Protein AF-A0A951LVH9-F1 (afdb_monomer)

pLDDT: mean 80.98, std 18.16, range [32.31, 97.75]

Sequence (239 aa):
MARAIPFGKFVSIEAGKGRIMISELVAFCTSYTGQLWLILASDLIIAVAYFAIPVTMAVVLRDRRADIPYPWLWTLFVTFIVACGLTHLVHVWSAYQGVEYRGLQTAIEVFTAFASIGTAVAFVWILPQIKDLPSPIQQREILQREVAERTKEKDHLILEINHRIGNQLQILGALVAREKRDAKSPEVLAALERFNVALQGMGEQHLRLSRENYLGTGLAGDMRSVLPPTAAAAGAAPA

Foldseek 3Di:
DDDDDDPDDDDDDDDPDDPVVVVVVVVLCPDPSSVVVVLLVVLLVLLVVLVVVLVVVCVVCVVVVVVDDPVVLVVLVNVLSNLSSVLSVVVNVCVRPDDPCVVVNVVSVVVSVVSVVVSVVVCVVCVVVVVPPQDPVRVVVVVVVVVVVVLVVVVVVVVVVLVVLLVVLVVVLVVLVVVLVVDPDPVVNVVSVVVNVVSVVVNVVSVCVVVVCPNDDPVVVCVVVPDPPPPPPPDDDDD

Radius of gyration: 40.9 Å; Cα contacts (8 Å, |Δi|>4): 90; chains: 1; bounding box: 96×52×104 Å

Mean predicted aligned error: 14.7 Å

Secondary structure (DSSP, 8-state):
----------------TTHHHHHHHHHHHHSHHHHHHHHHHHHHHHHHHHHHHHHHHHHHHHHHTTT-S-HHHHHHHHHHHHHHHHHHHHHHHHHHH-GGGHHHHHHHHHHHHHHHHHHHHHHHHHHHHHHTSPPHHHHHHHHHHHHHHHHHHHHHHHHHHHHHHHHHHHHHHHHHHHHHHH---HHHHHHHHHHHHHHHHHHHHHHHHHHS-TTSSHHHHHTTTSS-TTSSS-S----

Solvent-accessible surface area (backbone atoms only — not comparable to full-atom values): 13827 Å² total; per-residue (Å²): 136,88,78,78,81,82,90,77,82,81,94,80,89,81,88,59,80,63,71,53,51,52,53,52,50,50,50,39,64,70,31,73,68,40,41,52,52,52,49,45,51,48,30,51,54,49,20,52,49,30,54,46,51,49,53,58,48,50,63,58,42,67,78,43,55,89,77,49,87,61,68,65,58,53,54,44,50,45,50,31,40,43,36,52,16,50,45,28,50,44,52,49,48,43,72,73,72,43,79,84,54,48,67,61,48,52,52,49,50,52,50,32,50,52,39,47,52,52,42,52,54,50,46,67,65,43,56,64,61,59,69,72,51,77,46,75,64,55,51,49,52,53,51,50,48,52,53,51,51,56,46,52,54,50,52,50,52,52,52,50,52,52,52,50,54,52,52,52,51,52,52,51,51,53,51,51,60,48,51,52,73,71,50,84,49,72,68,60,37,57,51,48,50,54,51,51,53,51,52,52,52,52,47,53,51,48,52,47,53,69,66,70,33,86,87,53,78,47,68,76,59,48,59,63,73,72,49,72,93,71,77,82,74,82,70,87,85,92,134

Nearest PDB structures (foldseek):
  4wpe-assembly1_A-2  TM=2.804E-01  e=1.310E+00  Saccharomyces cerevisiae S288C

Structure (mmCIF, N/CA/C/O backbone):
data_AF-A0A951LVH9-F1
#
_entry.id   AF-A0A951LVH9-F1
#
loop_
_atom_site.group_PDB
_atom_site.id
_atom_site.type_symbol
_atom_site.label_atom_id
_atom_site.label_alt_id
_atom_site.label_comp_id
_atom_site.label_asym_id
_atom_site.label_entity_id
_atom_site.label_seq_id
_atom_site.pdbx_PDB_ins_code
_atom_site.Cartn_x
_atom_site.Cartn_y
_atom_site.Cartn_z
_atom_site.occupancy
_atom_site.B_iso_or_equiv
_atom_site.auth_seq_id
_atom_site.auth_comp_id
_atom_site.auth_asym_id
_atom_site.auth_atom_id
_atom_site.pdbx_PDB_model_num
ATOM 1 N N . MET A 1 1 ? 26.957 3.674 -44.638 1.00 33.97 1 MET A N 1
ATOM 2 C CA . MET A 1 1 ? 27.139 2.228 -44.895 1.00 33.97 1 MET A CA 1
ATOM 3 C C . MET A 1 1 ? 26.480 1.452 -43.762 1.00 33.97 1 MET A C 1
ATOM 5 O O . MET A 1 1 ? 27.079 1.314 -42.704 1.00 33.97 1 MET A O 1
ATOM 9 N N . ALA A 1 2 ? 25.226 1.032 -43.948 1.00 38.06 2 ALA A N 1
ATOM 10 C CA . ALA A 1 2 ? 24.494 0.209 -42.988 1.00 38.06 2 ALA A CA 1
ATOM 11 C C . ALA A 1 2 ? 24.958 -1.246 -43.135 1.00 38.06 2 ALA A C 1
ATOM 13 O O . ALA A 1 2 ? 24.800 -1.849 -44.196 1.00 38.06 2 ALA A O 1
ATOM 14 N N . ARG A 1 3 ? 25.607 -1.791 -42.105 1.00 38.81 3 ARG A N 1
ATOM 15 C CA . ARG A 1 3 ? 26.068 -3.181 -42.100 1.00 38.81 3 ARG A CA 1
ATOM 16 C C . ARG A 1 3 ? 24.938 -4.023 -41.508 1.00 38.81 3 ARG A C 1
ATOM 18 O O . ARG A 1 3 ? 24.747 -4.023 -40.299 1.00 38.81 3 ARG A O 1
ATOM 25 N N . ALA A 1 4 ? 24.150 -4.657 -42.376 1.00 46.03 4 ALA A N 1
ATOM 26 C CA . ALA A 1 4 ? 23.063 -5.549 -41.982 1.00 46.03 4 ALA A CA 1
ATOM 27 C C . ALA A 1 4 ? 23.590 -6.664 -41.062 1.00 46.03 4 ALA A C 1
ATOM 29 O O . ALA A 1 4 ? 24.609 -7.291 -41.360 1.00 46.03 4 ALA A O 1
ATOM 30 N N . ILE A 1 5 ? 22.903 -6.885 -39.940 1.00 49.00 5 ILE A N 1
ATOM 31 C CA . ILE A 1 5 ? 23.226 -7.923 -38.957 1.00 49.00 5 ILE A CA 1
ATOM 32 C C . ILE A 1 5 ? 22.812 -9.278 -39.561 1.00 49.00 5 ILE A C 1
ATOM 34 O O . ILE A 1 5 ? 21.626 -9.474 -39.837 1.00 49.00 5 ILE A O 1
ATOM 38 N N . PRO A 1 6 ? 23.743 -10.217 -39.816 1.00 45.53 6 PRO A N 1
ATOM 39 C CA . PRO A 1 6 ? 23.402 -11.490 -40.437 1.00 45.53 6 PRO A CA 1
ATOM 40 C C . PRO A 1 6 ? 22.664 -12.385 -39.431 1.00 45.53 6 PRO A C 1
ATOM 42 O O . PRO A 1 6 ? 23.242 -12.871 -38.463 1.00 45.53 6 PRO A O 1
ATOM 45 N N . PHE A 1 7 ? 21.375 -12.612 -39.687 1.00 47.78 7 PHE A N 1
ATOM 46 C CA . PHE A 1 7 ? 20.424 -13.324 -38.821 1.00 47.78 7 PHE A CA 1
ATOM 47 C C . PHE A 1 7 ? 20.551 -14.859 -38.823 1.00 47.78 7 PHE A C 1
ATOM 49 O O . PHE A 1 7 ? 19.674 -15.557 -38.321 1.00 47.78 7 PHE A O 1
ATOM 56 N N . GLY A 1 8 ? 21.613 -15.429 -39.392 1.00 45.62 8 GLY A N 1
ATOM 57 C CA . GLY A 1 8 ? 21.690 -16.877 -39.544 1.00 45.62 8 GLY A CA 1
ATOM 58 C C . GLY A 1 8 ? 23.105 -17.384 -39.708 1.00 45.62 8 GLY A C 1
ATOM 59 O O . GLY A 1 8 ? 23.668 -17.276 -40.793 1.00 45.62 8 GLY A O 1
ATOM 60 N N . LYS A 1 9 ? 23.648 -17.978 -38.639 1.00 44.66 9 LYS A N 1
ATOM 61 C CA . LYS A 1 9 ? 24.409 -19.235 -38.692 1.00 44.66 9 LYS A CA 1
ATOM 62 C C . LYS A 1 9 ? 24.758 -19.727 -37.279 1.00 44.66 9 LYS A C 1
ATOM 64 O O . LYS A 1 9 ? 25.579 -19.138 -36.593 1.00 44.66 9 LYS A O 1
ATOM 69 N N . PHE A 1 10 ? 24.119 -20.845 -36.934 1.00 48.44 10 PHE A N 1
ATOM 70 C CA . PHE A 1 10 ? 24.660 -21.992 -36.200 1.00 48.44 10 PHE A CA 1
ATOM 71 C C . PHE A 1 10 ? 25.272 -21.769 -34.808 1.00 48.44 10 PHE A C 1
ATOM 73 O O . PHE A 1 10 ? 26.468 -21.549 -34.651 1.00 48.44 10 PHE A O 1
ATOM 80 N N . VAL A 1 11 ? 24.444 -22.040 -33.795 1.00 43.34 11 VAL A N 1
ATOM 81 C CA . VAL A 1 11 ? 24.867 -22.784 -32.602 1.00 43.34 11 VAL A CA 1
ATOM 82 C C . VAL A 1 11 ? 24.944 -24.266 -32.999 1.00 43.34 11 VAL A C 1
ATOM 84 O O . VAL A 1 11 ? 23.938 -24.873 -33.358 1.00 43.34 11 VAL A O 1
ATOM 87 N N . SER A 1 12 ? 26.135 -24.855 -32.969 1.00 39.78 12 SER A N 1
ATOM 88 C CA . SER A 1 12 ? 26.333 -26.309 -32.917 1.00 39.78 12 SER A CA 1
ATOM 89 C C . SER A 1 12 ? 27.445 -26.569 -31.917 1.00 39.78 12 SER A C 1
ATOM 91 O O . SER A 1 12 ? 28.585 -26.191 -32.157 1.00 39.78 12 SER A O 1
ATOM 93 N N . ILE A 1 13 ? 27.076 -27.144 -30.772 1.00 50.31 13 ILE A N 1
ATOM 94 C CA . ILE A 1 13 ? 27.979 -27.454 -29.662 1.00 50.31 13 ILE A CA 1
ATOM 95 C C . ILE A 1 13 ? 28.112 -28.977 -29.616 1.00 50.31 13 ILE A C 1
ATOM 97 O O . ILE A 1 13 ? 27.167 -29.668 -29.232 1.00 50.31 13 ILE A O 1
ATOM 101 N N . GLU A 1 14 ? 29.270 -29.498 -30.025 1.00 44.56 14 GLU A N 1
ATOM 102 C CA . GLU A 1 14 ? 29.638 -30.912 -29.886 1.00 44.56 14 GLU A CA 1
ATOM 103 C C . GLU A 1 14 ? 30.543 -31.104 -28.653 1.00 44.56 14 GLU A C 1
ATOM 105 O O . GLU A 1 14 ? 31.356 -30.252 -28.297 1.00 44.56 14 GLU A O 1
ATOM 110 N N . ALA A 1 15 ? 30.320 -32.192 -27.915 1.00 43.78 15 ALA A N 1
ATOM 111 C CA . ALA A 1 15 ? 30.562 -32.268 -26.477 1.00 43.78 15 ALA A CA 1
ATOM 112 C C . ALA A 1 15 ? 31.984 -32.704 -26.054 1.00 43.78 15 ALA A C 1
ATOM 114 O O . ALA A 1 15 ? 32.382 -33.846 -26.256 1.00 43.78 15 ALA A O 1
ATOM 115 N N . GLY A 1 16 ? 32.663 -31.842 -25.283 1.00 49.03 16 GLY A N 1
ATOM 116 C CA . GLY A 1 16 ? 33.773 -32.171 -24.369 1.00 49.03 16 GLY A CA 1
ATOM 117 C C . GLY A 1 16 ? 33.629 -31.383 -23.053 1.00 49.03 16 GLY A C 1
ATOM 118 O O . GLY A 1 16 ? 34.177 -30.303 -22.859 1.00 49.03 16 GLY A O 1
ATOM 119 N N . LYS A 1 17 ? 32.786 -31.887 -22.152 1.00 58.97 17 LYS A N 1
ATOM 120 C CA . LYS A 1 17 ? 31.590 -31.165 -21.663 1.00 58.97 17 LYS A CA 1
ATOM 121 C C . LYS A 1 17 ? 31.744 -30.080 -20.571 1.00 58.97 17 LYS A C 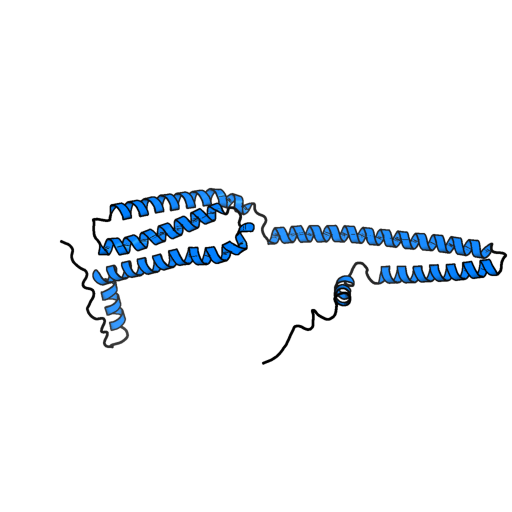1
ATOM 123 O O . LYS A 1 17 ? 30.768 -29.398 -20.293 1.00 58.97 17 LYS A O 1
ATOM 128 N N . GLY A 1 18 ? 32.908 -29.900 -19.937 1.00 55.22 18 GLY A N 1
ATOM 129 C CA . GLY A 1 18 ? 33.057 -28.996 -18.771 1.00 55.22 18 GLY A CA 1
ATOM 130 C C . GLY A 1 18 ? 33.931 -27.761 -19.011 1.00 55.22 18 GLY A C 1
ATOM 131 O O . GLY A 1 18 ? 33.462 -26.628 -18.947 1.00 55.22 18 GLY A O 1
ATOM 132 N N . ARG A 1 19 ? 35.219 -27.972 -19.314 1.00 59.12 19 ARG A N 1
ATOM 133 C CA . ARG A 1 19 ? 36.186 -26.884 -19.573 1.00 59.12 19 ARG A CA 1
ATOM 134 C C . ARG A 1 19 ? 35.956 -26.193 -20.916 1.00 59.12 19 ARG A C 1
ATOM 136 O O . ARG A 1 19 ? 36.118 -24.982 -20.987 1.00 59.12 19 ARG A O 1
ATOM 143 N N . ILE A 1 20 ? 35.548 -26.951 -21.937 1.00 61.12 20 ILE A N 1
ATOM 144 C CA . ILE A 1 20 ? 35.297 -26.429 -23.289 1.00 61.12 20 ILE A CA 1
ATOM 145 C C . ILE A 1 20 ? 34.027 -25.566 -23.299 1.00 61.12 20 ILE A C 1
ATOM 147 O O . ILE A 1 20 ? 34.026 -24.478 -23.862 1.00 61.12 20 ILE A O 1
ATOM 151 N N . MET A 1 21 ? 32.987 -25.978 -22.564 1.00 71.12 21 MET A N 1
ATOM 152 C CA . MET A 1 21 ? 31.723 -25.238 -22.475 1.00 71.12 21 MET A CA 1
ATOM 153 C C . MET A 1 21 ? 31.895 -23.860 -21.817 1.00 71.12 21 MET A C 1
ATOM 155 O O . MET A 1 21 ? 31.323 -22.878 -22.279 1.00 71.12 21 MET A O 1
ATOM 159 N N . ILE A 1 22 ? 32.725 -23.764 -20.771 1.00 78.00 22 ILE A N 1
ATOM 160 C CA . ILE A 1 22 ? 33.026 -22.477 -20.126 1.00 78.00 22 ILE A CA 1
ATOM 161 C C . ILE A 1 22 ? 33.872 -21.597 -21.052 1.00 78.00 22 ILE A C 1
ATOM 163 O O . ILE A 1 22 ? 33.578 -20.413 -21.180 1.00 78.00 22 ILE A O 1
ATOM 167 N N . SER A 1 23 ? 34.890 -22.141 -21.729 1.00 76.88 23 SER A N 1
ATOM 168 C CA . SER A 1 23 ? 35.717 -21.340 -22.641 1.00 76.88 23 SER A CA 1
ATOM 169 C C . SER A 1 23 ? 34.949 -20.834 -23.863 1.00 76.88 23 SER A C 1
ATOM 171 O O . SER A 1 23 ? 35.164 -19.697 -24.271 1.00 76.88 23 SER A O 1
ATOM 173 N N . GLU A 1 24 ? 34.030 -21.629 -24.417 1.00 81.38 24 GLU A N 1
ATOM 174 C CA . GLU A 1 24 ? 33.173 -21.202 -25.530 1.00 81.38 24 GLU A CA 1
ATOM 175 C C . GLU A 1 24 ? 32.147 -20.156 -25.094 1.00 81.38 24 GLU A C 1
ATOM 177 O O . GLU A 1 24 ? 31.948 -19.161 -25.789 1.00 81.38 24 GLU A O 1
ATOM 182 N N . LEU A 1 25 ? 31.555 -20.321 -23.907 1.00 81.94 25 LEU A N 1
ATOM 183 C CA . LEU A 1 25 ? 30.669 -19.316 -23.327 1.00 81.94 25 LEU A CA 1
ATOM 184 C C . LEU A 1 25 ? 31.408 -17.995 -23.078 1.00 81.94 25 LEU A C 1
ATOM 186 O O . LEU A 1 25 ? 30.909 -16.933 -23.439 1.00 81.94 25 LEU A O 1
ATOM 190 N N . VAL A 1 26 ? 32.614 -18.046 -22.503 1.00 84.31 26 VAL A N 1
ATOM 191 C CA . VAL A 1 26 ? 33.454 -16.857 -22.294 1.00 84.31 26 VAL A CA 1
ATOM 192 C C . VAL A 1 26 ? 33.818 -16.215 -23.633 1.00 84.31 26 VAL A C 1
ATOM 194 O O . VAL A 1 26 ? 33.732 -14.995 -23.757 1.00 84.31 26 VAL A O 1
ATOM 197 N N . ALA A 1 27 ? 34.160 -17.005 -24.654 1.00 84.19 27 ALA A N 1
ATOM 198 C CA . ALA A 1 27 ? 34.444 -16.492 -25.993 1.00 84.19 27 ALA A CA 1
ATOM 199 C C . ALA A 1 27 ? 33.218 -15.803 -26.617 1.00 84.19 27 ALA A C 1
ATOM 201 O O . ALA A 1 27 ? 33.346 -14.723 -27.191 1.00 84.19 27 ALA A O 1
ATOM 202 N N . PHE A 1 28 ? 32.019 -16.364 -26.446 1.00 84.56 28 PHE A N 1
ATOM 203 C CA . PHE A 1 28 ? 30.777 -15.731 -26.885 1.00 84.56 28 PHE A CA 1
ATOM 204 C C . PHE A 1 28 ? 30.518 -14.414 -26.137 1.00 84.56 28 PHE A C 1
ATOM 206 O O . PHE A 1 28 ? 30.372 -13.374 -26.778 1.00 84.56 28 PHE A O 1
ATOM 213 N N . CYS A 1 29 ? 30.547 -14.422 -24.802 1.00 83.81 29 CYS A N 1
ATOM 214 C CA . CYS A 1 29 ? 30.282 -13.249 -23.959 1.00 83.81 29 CYS A CA 1
ATOM 215 C C . CYS A 1 29 ? 31.316 -12.119 -24.119 1.00 83.81 29 CYS A C 1
ATOM 217 O O . CYS A 1 29 ? 31.020 -10.961 -23.827 1.00 83.81 29 CYS A O 1
ATOM 219 N N . THR A 1 30 ? 32.534 -12.435 -24.563 1.00 88.00 30 THR A N 1
ATOM 220 C CA . THR A 1 30 ? 33.598 -11.444 -24.817 1.00 88.00 30 THR A CA 1
ATOM 221 C C . THR A 1 30 ? 33.680 -11.009 -26.278 1.00 88.00 30 THR A C 1
ATOM 223 O O . THR A 1 30 ? 34.326 -10.007 -26.582 1.00 88.00 30 THR A O 1
ATOM 226 N N . SER A 1 31 ? 33.002 -11.711 -27.190 1.00 91.50 31 SER A N 1
ATOM 227 C CA . SER A 1 31 ? 32.903 -11.300 -28.588 1.00 91.50 31 SER A CA 1
ATOM 228 C C . SER A 1 31 ? 31.979 -10.091 -28.754 1.00 91.50 31 SER A C 1
ATOM 230 O O . SER A 1 31 ? 30.937 -9.992 -28.106 1.00 91.50 31 SER A O 1
ATOM 232 N N . TYR A 1 32 ? 32.314 -9.202 -29.690 1.00 88.81 32 TYR A N 1
ATOM 233 C CA . TYR A 1 32 ? 31.485 -8.039 -30.030 1.00 88.81 32 TYR A CA 1
ATOM 234 C C . TYR A 1 32 ? 30.046 -8.435 -30.405 1.00 88.81 32 TYR A C 1
ATOM 236 O O . TYR A 1 32 ? 29.077 -7.849 -29.927 1.00 88.81 32 TYR A O 1
ATOM 244 N N . THR A 1 33 ? 29.902 -9.473 -31.233 1.00 87.44 33 THR A N 1
ATOM 245 C CA . THR A 1 33 ? 28.596 -9.971 -31.676 1.00 87.44 33 THR A CA 1
ATOM 246 C C . THR A 1 33 ? 27.797 -10.558 -30.515 1.00 87.44 33 THR A C 1
ATOM 248 O O . THR A 1 33 ? 26.606 -10.286 -30.402 1.00 87.44 33 THR A O 1
ATOM 251 N N . GLY A 1 34 ? 28.437 -11.336 -29.634 1.00 88.12 34 GLY A N 1
ATOM 252 C CA . GLY A 1 34 ? 27.772 -11.911 -28.466 1.00 88.12 34 GLY A CA 1
ATOM 253 C C . GLY A 1 34 ? 27.324 -10.847 -27.467 1.00 88.12 34 GLY A C 1
ATOM 254 O O . GLY A 1 34 ? 26.189 -10.895 -27.006 1.00 88.12 34 GLY A O 1
ATOM 255 N N . GLN A 1 35 ? 28.151 -9.830 -27.206 1.00 88.88 35 GLN A N 1
ATOM 256 C CA . GLN A 1 35 ? 27.778 -8.689 -26.361 1.00 88.88 35 GLN A CA 1
ATOM 257 C C . GLN A 1 35 ? 26.567 -7.934 -26.910 1.00 88.88 35 GLN A C 1
ATOM 259 O O . GLN A 1 35 ? 25.649 -7.632 -26.153 1.00 88.88 35 GLN A O 1
ATOM 264 N N . LEU A 1 36 ? 26.522 -7.682 -28.222 1.00 89.31 36 LEU A N 1
ATOM 265 C CA . LEU A 1 36 ? 25.378 -7.025 -28.856 1.00 89.31 36 LEU A CA 1
ATOM 266 C C . LEU A 1 36 ? 24.085 -7.833 -28.666 1.00 89.31 36 LEU A C 1
ATOM 268 O O . LEU A 1 36 ? 23.068 -7.271 -28.267 1.00 89.31 36 LEU A O 1
ATOM 272 N N . TRP A 1 37 ? 24.124 -9.148 -28.900 1.00 89.19 37 TRP A N 1
ATOM 273 C CA . TRP A 1 37 ? 22.963 -10.018 -28.681 1.00 89.19 37 TRP A CA 1
ATOM 274 C C . TRP A 1 37 ? 22.522 -10.047 -27.220 1.00 89.19 37 TRP A C 1
ATOM 276 O O . TRP A 1 37 ? 21.325 -10.000 -26.950 1.00 89.19 37 TRP A O 1
ATOM 286 N N . LEU A 1 38 ? 23.471 -10.095 -26.283 1.00 91.75 38 LEU A N 1
ATOM 287 C CA . LEU A 1 38 ? 23.175 -10.071 -24.853 1.00 91.75 38 LEU A CA 1
ATOM 288 C C . LEU A 1 38 ? 22.527 -8.749 -24.432 1.00 91.75 38 LEU A C 1
ATOM 290 O O . LEU A 1 38 ? 21.565 -8.782 -23.670 1.00 91.75 38 LEU A O 1
ATOM 294 N N . ILE A 1 39 ? 22.999 -7.611 -24.949 1.00 92.38 39 ILE A N 1
ATOM 295 C CA . ILE A 1 39 ? 22.399 -6.295 -24.690 1.00 92.38 39 ILE A CA 1
ATOM 296 C C . ILE A 1 39 ? 20.967 -6.253 -25.230 1.00 92.38 39 ILE A C 1
ATOM 298 O O . ILE A 1 39 ? 20.045 -5.978 -24.470 1.00 92.38 39 ILE A O 1
ATOM 302 N N . LEU A 1 40 ? 20.755 -6.625 -26.497 1.00 93.25 40 LEU A N 1
ATOM 303 C CA . LEU A 1 40 ? 19.424 -6.601 -27.118 1.00 93.25 40 LEU A CA 1
ATOM 304 C C . LEU A 1 40 ? 18.434 -7.550 -26.431 1.00 93.25 40 LEU A C 1
ATOM 306 O O . LEU A 1 40 ? 17.276 -7.195 -26.215 1.00 93.25 40 LEU A O 1
ATOM 310 N N . ALA A 1 41 ? 18.883 -8.755 -26.075 1.00 93.81 41 ALA A N 1
ATOM 311 C CA . ALA A 1 41 ? 18.063 -9.709 -25.340 1.00 93.81 41 ALA A CA 1
ATOM 312 C C . ALA A 1 41 ? 17.723 -9.187 -23.937 1.00 93.81 41 ALA A C 1
ATOM 314 O O . ALA A 1 41 ? 16.581 -9.318 -23.498 1.00 93.81 41 ALA A O 1
ATOM 315 N N . SER A 1 42 ? 18.690 -8.566 -23.254 1.00 94.88 42 SER A N 1
ATOM 316 C CA . SER A 1 42 ? 18.477 -7.972 -21.931 1.00 94.88 42 SER A CA 1
ATOM 317 C C . SER A 1 42 ? 17.470 -6.827 -21.997 1.00 94.88 42 SER A C 1
ATOM 319 O O . SER A 1 42 ? 16.510 -6.840 -21.234 1.00 94.88 42 SER A O 1
ATOM 321 N N . ASP A 1 43 ? 17.620 -5.893 -22.940 1.00 95.12 43 ASP A N 1
ATOM 322 C CA . ASP A 1 43 ? 16.677 -4.786 -23.129 1.00 95.12 43 ASP A CA 1
ATOM 323 C C . ASP A 1 43 ? 15.259 -5.292 -23.410 1.00 95.12 43 ASP A C 1
ATOM 325 O O . ASP A 1 43 ? 14.295 -4.795 -22.828 1.00 95.12 43 ASP A O 1
ATOM 329 N N . LEU A 1 44 ? 15.109 -6.329 -24.240 1.00 95.75 44 LEU A N 1
ATOM 330 C CA . LEU A 1 44 ? 13.796 -6.904 -24.525 1.00 95.75 44 LEU A CA 1
ATOM 331 C C . LEU A 1 44 ? 13.158 -7.540 -23.279 1.00 95.75 44 LEU A C 1
ATOM 333 O O . LEU A 1 44 ? 11.975 -7.324 -23.013 1.00 95.75 44 LEU A O 1
ATOM 337 N N . ILE A 1 45 ? 13.930 -8.304 -22.501 1.00 97.50 45 ILE A N 1
ATOM 338 C CA . ILE A 1 45 ? 13.448 -8.924 -21.258 1.00 97.50 45 ILE A CA 1
ATOM 339 C C . ILE A 1 45 ? 13.061 -7.845 -20.238 1.00 97.50 45 ILE A C 1
ATOM 341 O O . ILE A 1 45 ? 12.001 -7.945 -19.616 1.00 97.50 45 ILE A O 1
ATOM 345 N N . ILE A 1 46 ? 13.877 -6.796 -20.093 1.00 97.00 46 ILE A N 1
ATOM 346 C CA . ILE A 1 46 ? 13.592 -5.679 -19.185 1.00 97.00 46 ILE A CA 1
ATOM 347 C C . ILE A 1 46 ? 12.334 -4.933 -19.635 1.00 97.00 46 ILE A C 1
ATOM 349 O O . ILE A 1 46 ? 11.469 -4.658 -18.806 1.00 97.00 46 ILE A O 1
ATOM 353 N N . ALA A 1 47 ? 12.178 -4.664 -20.934 1.00 96.81 47 ALA A N 1
ATOM 354 C CA . ALA A 1 47 ? 10.976 -4.036 -21.472 1.00 96.81 47 ALA A CA 1
ATOM 355 C C . ALA A 1 47 ? 9.719 -4.843 -21.116 1.00 96.81 47 ALA A C 1
ATOM 357 O O . ALA A 1 47 ? 8.769 -4.290 -20.564 1.00 96.81 47 ALA A O 1
ATOM 358 N N . VAL A 1 48 ? 9.728 -6.160 -21.354 1.00 97.75 48 VAL A N 1
ATOM 359 C CA . VAL A 1 48 ? 8.609 -7.046 -20.992 1.00 97.75 48 VAL A CA 1
ATOM 360 C C . VAL A 1 48 ? 8.306 -6.970 -19.494 1.00 97.75 48 VAL A C 1
ATOM 362 O O . VAL A 1 48 ? 7.143 -6.818 -19.115 1.00 97.75 48 VAL A O 1
ATOM 365 N N . ALA A 1 49 ? 9.329 -7.014 -18.638 1.00 97.62 49 ALA A N 1
ATOM 366 C CA . ALA A 1 49 ? 9.151 -6.888 -17.194 1.00 97.62 49 ALA A CA 1
ATOM 367 C C . ALA A 1 49 ? 8.536 -5.531 -16.803 1.00 97.62 49 ALA A C 1
ATOM 369 O O . ALA A 1 49 ? 7.600 -5.482 -16.003 1.00 97.62 49 ALA A O 1
ATOM 370 N N . TYR A 1 50 ? 9.002 -4.433 -17.399 1.00 97.00 50 TYR A N 1
ATOM 371 C CA . TYR A 1 50 ? 8.510 -3.081 -17.124 1.00 97.00 50 TYR A CA 1
ATOM 372 C C . TYR A 1 50 ? 7.093 -2.822 -17.640 1.00 97.00 50 TYR A C 1
ATOM 374 O O . TYR A 1 50 ? 6.405 -1.984 -17.071 1.00 97.00 50 TYR A O 1
ATOM 382 N N . PHE A 1 51 ? 6.593 -3.564 -18.631 1.00 96.31 51 PHE A N 1
ATOM 383 C CA . PHE A 1 51 ? 5.162 -3.544 -18.966 1.00 96.31 51 PHE A CA 1
ATOM 384 C C . PHE A 1 51 ? 4.335 -4.490 -18.086 1.00 96.31 51 PHE A C 1
ATOM 386 O O . PHE A 1 51 ? 3.193 -4.177 -17.748 1.00 96.31 51 PHE A O 1
ATOM 393 N N . ALA A 1 52 ? 4.903 -5.619 -17.657 1.00 96.81 52 ALA A N 1
ATOM 394 C CA . ALA A 1 52 ? 4.216 -6.579 -16.795 1.00 96.81 52 ALA A CA 1
ATOM 395 C C . ALA A 1 52 ? 3.982 -6.050 -15.366 1.00 96.81 52 ALA A C 1
ATOM 397 O O . ALA A 1 52 ? 2.917 -6.286 -14.789 1.00 96.81 52 ALA A O 1
ATOM 398 N N . ILE A 1 53 ? 4.940 -5.315 -14.786 1.00 95.12 53 ILE A N 1
ATOM 399 C CA . ILE A 1 53 ? 4.832 -4.763 -13.423 1.00 95.12 53 ILE A CA 1
ATOM 400 C C . ILE A 1 53 ? 3.606 -3.833 -13.280 1.00 95.12 53 ILE A C 1
ATOM 402 O O . ILE A 1 53 ? 2.788 -4.076 -12.393 1.00 95.12 53 ILE A O 1
ATOM 406 N N . PRO A 1 54 ? 3.391 -2.815 -14.138 1.00 94.31 54 PRO A N 1
ATOM 407 C CA . PRO A 1 54 ? 2.194 -1.980 -14.085 1.00 94.31 54 PRO A CA 1
ATOM 408 C C . PRO A 1 54 ? 0.889 -2.753 -14.261 1.00 94.31 54 PRO A C 1
ATOM 410 O O . PRO A 1 54 ? -0.086 -2.441 -13.583 1.00 94.31 54 PRO A O 1
ATOM 413 N N . VAL A 1 55 ? 0.855 -3.764 -15.138 1.00 93.94 55 VAL A N 1
ATOM 414 C CA . VAL A 1 55 ? -0.350 -4.578 -15.375 1.00 93.94 55 VAL A CA 1
ATOM 415 C C . VAL A 1 55 ? -0.727 -5.364 -14.123 1.00 93.94 55 VAL A C 1
ATOM 417 O O . VAL A 1 55 ? -1.877 -5.312 -13.689 1.00 93.94 55 VAL A O 1
ATOM 420 N N . THR A 1 56 ? 0.234 -6.052 -13.504 1.00 91.81 56 THR A N 1
ATOM 421 C CA . THR A 1 56 ? -0.021 -6.811 -12.269 1.00 91.81 56 THR A CA 1
ATOM 422 C C . THR A 1 56 ? -0.409 -5.886 -11.116 1.00 91.81 56 THR A C 1
ATOM 424 O O . THR A 1 56 ? -1.359 -6.168 -10.385 1.00 91.81 56 THR A O 1
ATOM 427 N N . MET A 1 57 ? 0.247 -4.729 -11.008 1.00 89.56 57 MET A N 1
ATOM 428 C CA . MET A 1 57 ? -0.091 -3.697 -10.030 1.00 89.56 57 MET A CA 1
ATOM 429 C C . MET A 1 57 ? -1.514 -3.147 -10.235 1.00 89.56 57 MET A C 1
ATOM 431 O O . MET A 1 57 ? -2.255 -2.976 -9.269 1.00 89.56 57 MET A O 1
ATOM 435 N N . ALA A 1 58 ? -1.933 -2.906 -11.481 1.00 89.62 58 ALA A N 1
ATOM 436 C CA . ALA A 1 58 ? -3.265 -2.395 -11.799 1.00 89.62 58 ALA A CA 1
ATOM 437 C C . ALA A 1 58 ? -4.384 -3.361 -11.378 1.00 89.62 58 ALA A C 1
ATOM 439 O O . ALA A 1 58 ? -5.429 -2.906 -10.914 1.00 89.62 58 ALA A O 1
ATOM 440 N N . VAL A 1 59 ? -4.161 -4.677 -11.487 1.00 90.31 59 VAL A N 1
ATOM 441 C CA . VAL A 1 59 ? -5.116 -5.694 -11.014 1.00 90.31 59 VAL A CA 1
ATOM 442 C C . VAL A 1 59 ? -5.326 -5.579 -9.503 1.00 90.31 59 VAL A C 1
ATOM 444 O O . VAL A 1 59 ? -6.464 -5.499 -9.055 1.00 90.31 59 VAL A O 1
ATOM 447 N N . VAL A 1 60 ? -4.246 -5.496 -8.721 1.00 86.31 60 VAL A N 1
ATOM 448 C CA . VAL A 1 60 ? -4.326 -5.428 -7.249 1.00 86.31 60 VAL A CA 1
ATOM 449 C C . VAL A 1 60 ? -4.930 -4.106 -6.768 1.00 86.31 60 VAL A C 1
ATOM 451 O O . VAL A 1 60 ? -5.757 -4.077 -5.856 1.00 86.31 60 VAL A O 1
ATOM 454 N N . LEU A 1 61 ? -4.531 -2.988 -7.376 1.00 86.12 61 LEU A N 1
ATOM 455 C CA . LEU A 1 61 ? -4.949 -1.664 -6.911 1.00 86.12 61 LEU A CA 1
ATOM 456 C C . LEU A 1 61 ? -6.358 -1.279 -7.363 1.00 86.12 61 LEU A C 1
ATOM 458 O O . LEU A 1 61 ? -6.967 -0.411 -6.740 1.00 86.12 61 LEU A O 1
ATOM 462 N N . ARG A 1 62 ? -6.918 -1.938 -8.384 1.00 85.50 62 ARG A N 1
ATOM 463 C CA . ARG A 1 62 ? -8.322 -1.750 -8.782 1.00 85.50 62 ARG A CA 1
ATOM 464 C C . ARG A 1 62 ? -9.284 -1.998 -7.616 1.00 85.50 62 ARG A C 1
ATOM 466 O O . ARG A 1 62 ? -10.223 -1.217 -7.423 1.00 85.50 62 ARG A O 1
ATOM 473 N N . ASP A 1 63 ? -9.013 -3.039 -6.835 1.00 85.31 63 ASP A N 1
ATOM 474 C CA . ASP A 1 63 ? -9.852 -3.458 -5.710 1.00 85.31 63 ASP A CA 1
ATOM 475 C C . ASP A 1 63 ? -9.558 -2.648 -4.444 1.00 85.31 63 ASP A C 1
ATOM 477 O O . ASP A 1 63 ? -10.453 -2.377 -3.649 1.00 85.31 63 ASP A O 1
ATOM 481 N N . ARG A 1 64 ? -8.310 -2.194 -4.286 1.00 84.69 64 ARG A N 1
ATOM 482 C CA . ARG A 1 64 ? -7.830 -1.463 -3.103 1.00 84.69 64 ARG A CA 1
ATOM 483 C C . ARG A 1 64 ? -7.789 0.055 -3.264 1.00 84.69 64 ARG A C 1
ATOM 485 O O . ARG A 1 64 ? -7.282 0.740 -2.386 1.00 84.69 64 ARG A O 1
ATOM 492 N N . ARG A 1 65 ? -8.338 0.610 -4.350 1.00 80.38 65 ARG A N 1
ATOM 493 C CA . ARG A 1 65 ? -8.215 2.042 -4.694 1.00 80.38 65 ARG A CA 1
ATOM 494 C C . ARG A 1 65 ? -8.638 3.013 -3.586 1.00 80.38 65 ARG A C 1
ATOM 496 O O . ARG A 1 65 ? -8.078 4.097 -3.499 1.00 80.38 65 ARG A O 1
ATOM 503 N N . ALA A 1 66 ? -9.628 2.636 -2.774 1.00 82.25 66 ALA A N 1
ATOM 504 C CA . ALA A 1 66 ? -10.147 3.467 -1.687 1.00 82.25 66 ALA A CA 1
ATOM 505 C C . ALA A 1 66 ? -9.226 3.487 -0.455 1.00 82.25 66 ALA A C 1
ATOM 507 O O . ALA A 1 66 ? -9.282 4.431 0.326 1.00 82.25 66 ALA A O 1
ATOM 508 N N . ASP A 1 67 ? -8.360 2.481 -0.316 1.00 82.62 67 ASP A N 1
ATOM 509 C CA . ASP A 1 67 ? -7.466 2.306 0.831 1.00 82.62 67 ASP A CA 1
ATOM 510 C C . ASP A 1 67 ? -6.092 2.971 0.606 1.00 82.62 67 ASP A C 1
ATOM 512 O O . ASP A 1 67 ? -5.264 3.004 1.516 1.00 82.62 67 ASP A O 1
ATOM 516 N N . ILE A 1 68 ? -5.810 3.470 -0.606 1.00 82.75 68 ILE A N 1
ATOM 517 C CA . ILE A 1 68 ? -4.488 3.986 -0.987 1.00 82.75 68 ILE A CA 1
ATOM 518 C C . ILE A 1 68 ? -4.386 5.480 -0.654 1.00 82.75 68 ILE A C 1
ATOM 520 O O . ILE A 1 68 ? -5.052 6.298 -1.302 1.00 82.75 68 ILE A O 1
ATOM 524 N N . PRO A 1 69 ? -3.499 5.879 0.274 1.00 78.50 69 PRO A N 1
ATOM 525 C CA . PRO A 1 69 ? -3.172 7.284 0.453 1.00 78.50 69 PRO A CA 1
ATOM 526 C C . PRO A 1 69 ? -2.400 7.775 -0.784 1.00 78.50 69 PRO A C 1
ATOM 528 O O . PRO A 1 69 ? -1.412 7.166 -1.190 1.00 78.50 69 PRO A O 1
ATOM 531 N N . TYR A 1 70 ? -2.844 8.884 -1.383 1.00 86.75 70 TYR A N 1
ATOM 532 C CA . TYR A 1 70 ? -2.232 9.527 -2.563 1.00 86.75 70 TYR A CA 1
ATOM 533 C C . TYR A 1 70 ? -2.314 8.716 -3.879 1.00 86.75 70 TYR A C 1
ATOM 535 O O . TYR A 1 70 ? -1.289 8.330 -4.445 1.00 86.75 70 TYR A O 1
ATOM 543 N N . PRO A 1 71 ? -3.515 8.526 -4.465 1.00 85.62 71 PRO A N 1
ATOM 544 C CA . PRO A 1 71 ? -3.686 7.774 -5.718 1.00 85.62 71 PRO A CA 1
ATOM 545 C C . PRO A 1 71 ? -2.944 8.385 -6.924 1.00 85.62 71 PRO A C 1
ATOM 547 O O . PRO A 1 71 ? -2.613 7.682 -7.876 1.00 85.62 71 PRO A O 1
ATOM 550 N N . TRP A 1 72 ? -2.635 9.685 -6.895 1.00 88.62 72 TRP A N 1
ATOM 551 C CA . TRP A 1 72 ? -1.853 10.347 -7.943 1.00 88.62 72 TRP A CA 1
ATOM 552 C C . TRP A 1 72 ? -0.380 9.901 -7.956 1.00 88.62 72 TRP A C 1
ATOM 554 O O . TRP A 1 72 ? 0.214 9.809 -9.031 1.00 88.62 72 TRP A O 1
ATOM 564 N N . LEU A 1 73 ? 0.206 9.554 -6.802 1.00 90.38 73 LEU A N 1
ATOM 565 C CA . LEU A 1 73 ? 1.584 9.054 -6.731 1.00 90.38 73 LEU A CA 1
ATOM 566 C C . LEU A 1 73 ? 1.719 7.741 -7.504 1.00 90.38 73 LEU A C 1
ATOM 568 O O . LEU A 1 73 ? 2.709 7.515 -8.198 1.00 90.38 73 LEU A O 1
ATOM 572 N N . TRP A 1 74 ? 0.684 6.902 -7.440 1.00 87.88 74 TRP A N 1
ATOM 573 C CA . TRP A 1 74 ? 0.624 5.676 -8.220 1.00 87.88 74 TRP A CA 1
ATOM 574 C C . TRP A 1 74 ? 0.661 5.953 -9.727 1.00 87.88 74 TRP A C 1
ATOM 576 O O . TRP A 1 74 ? 1.414 5.295 -10.444 1.00 87.88 74 TRP A O 1
ATOM 586 N N . THR A 1 75 ? -0.082 6.955 -10.211 1.00 89.06 75 THR A N 1
ATOM 587 C CA . THR A 1 75 ? -0.051 7.305 -11.641 1.00 89.06 75 THR A CA 1
ATOM 588 C C . THR A 1 75 ? 1.333 7.771 -12.093 1.00 89.06 75 THR A C 1
ATOM 590 O O . THR A 1 75 ? 1.778 7.371 -13.169 1.00 89.06 75 THR A O 1
ATOM 593 N N . LEU A 1 76 ? 2.054 8.536 -11.261 1.00 91.50 76 LEU A N 1
ATOM 594 C CA . LEU A 1 76 ? 3.438 8.933 -11.538 1.00 91.50 76 LEU A CA 1
ATOM 595 C C . LEU A 1 76 ? 4.371 7.727 -11.579 1.00 91.50 76 LEU A C 1
ATOM 597 O O . LEU A 1 76 ? 5.131 7.581 -12.532 1.00 91.50 76 LEU A O 1
ATOM 601 N N . PHE A 1 77 ? 4.272 6.835 -10.591 1.00 91.56 77 PHE A N 1
ATOM 602 C CA . PHE A 1 77 ? 5.109 5.642 -10.527 1.00 91.56 77 PHE A CA 1
ATOM 603 C C . PHE A 1 77 ? 4.884 4.724 -11.735 1.00 91.56 77 PHE A C 1
ATOM 605 O O . PHE A 1 77 ? 5.843 4.308 -12.377 1.00 91.56 77 PHE A O 1
ATOM 612 N N . VAL A 1 78 ? 3.628 4.467 -12.110 1.00 93.25 78 VAL A N 1
ATOM 613 C CA . VAL A 1 78 ? 3.302 3.677 -13.307 1.00 93.25 78 VAL A CA 1
ATOM 614 C C . VAL A 1 78 ? 3.813 4.348 -14.576 1.00 93.25 78 VAL A C 1
ATOM 616 O O . VAL A 1 78 ? 4.424 3.680 -15.406 1.00 93.25 78 VAL A O 1
ATOM 619 N N . THR A 1 79 ? 3.607 5.659 -14.716 1.00 93.31 79 THR A N 1
ATOM 620 C CA . THR A 1 79 ? 4.095 6.415 -15.878 1.00 93.31 79 THR A CA 1
ATOM 621 C C . THR A 1 79 ? 5.613 6.314 -15.994 1.00 93.31 79 THR A C 1
ATOM 623 O O . THR A 1 79 ? 6.122 6.054 -17.080 1.00 93.31 79 THR A O 1
ATOM 626 N N . PHE A 1 80 ? 6.333 6.450 -14.880 1.00 95.00 80 PHE A N 1
ATOM 627 C CA . PHE A 1 80 ? 7.783 6.297 -14.824 1.00 95.00 80 PHE A CA 1
ATOM 628 C C . PHE A 1 80 ? 8.237 4.890 -15.249 1.00 95.00 80 PHE A C 1
ATOM 630 O O . PHE A 1 80 ? 9.095 4.772 -16.120 1.00 95.00 80 PHE A O 1
ATOM 637 N N . ILE A 1 81 ? 7.630 3.825 -14.714 1.00 95.56 81 ILE A N 1
ATOM 638 C CA . ILE A 1 81 ? 7.989 2.442 -15.073 1.00 95.56 81 ILE A CA 1
ATOM 639 C C . ILE A 1 81 ? 7.716 2.155 -16.558 1.00 95.56 81 ILE A C 1
ATOM 641 O O . ILE A 1 81 ? 8.562 1.579 -17.242 1.00 95.56 81 ILE A O 1
ATOM 645 N N . VAL A 1 82 ? 6.573 2.606 -17.084 1.00 95.75 82 VAL A N 1
ATOM 646 C CA . VAL A 1 82 ? 6.241 2.474 -18.512 1.00 95.75 82 VAL A CA 1
ATOM 647 C C . VAL A 1 82 ? 7.226 3.256 -19.384 1.00 95.75 82 VAL A C 1
ATOM 649 O O . VAL A 1 82 ? 7.680 2.738 -20.403 1.00 95.75 82 VAL A O 1
ATOM 652 N N . ALA A 1 83 ? 7.602 4.472 -18.981 1.00 95.25 83 ALA A N 1
ATOM 653 C CA . ALA A 1 83 ? 8.579 5.292 -19.694 1.00 95.25 83 ALA A CA 1
ATOM 654 C C . ALA A 1 83 ? 9.966 4.623 -19.748 1.00 95.25 83 ALA A C 1
ATOM 656 O O . ALA A 1 83 ? 10.599 4.601 -20.804 1.00 95.25 83 ALA A O 1
ATOM 657 N N . CYS A 1 84 ? 10.403 3.988 -18.657 1.00 95.50 84 CYS A N 1
ATOM 658 C CA . CYS A 1 84 ? 11.610 3.158 -18.639 1.00 95.50 84 CYS A CA 1
ATOM 659 C C . CYS A 1 84 ? 11.484 1.926 -19.553 1.00 95.50 84 CYS A C 1
ATOM 661 O O . CYS A 1 84 ? 12.435 1.543 -20.228 1.00 95.50 84 CYS A O 1
ATOM 663 N N . GLY A 1 85 ? 10.307 1.295 -19.621 1.00 95.88 85 GLY A N 1
ATOM 664 C CA . GLY A 1 85 ? 10.063 0.182 -20.548 1.00 95.88 85 GLY A CA 1
ATOM 665 C C . GLY A 1 85 ? 10.195 0.617 -22.008 1.00 95.88 85 GLY A C 1
ATOM 666 O O . GLY A 1 85 ? 10.826 -0.065 -22.818 1.00 95.88 85 GLY A O 1
ATOM 667 N N . LEU A 1 86 ? 9.667 1.801 -22.325 1.00 94.81 86 LEU A N 1
ATOM 668 C CA . LEU A 1 86 ? 9.782 2.410 -23.647 1.00 94.81 86 LEU A CA 1
ATOM 669 C C . LEU A 1 86 ? 11.236 2.707 -24.025 1.00 94.81 86 LEU A C 1
ATOM 671 O O . LEU A 1 86 ? 11.597 2.466 -25.174 1.00 94.81 86 LEU A O 1
ATOM 675 N N . THR A 1 87 ? 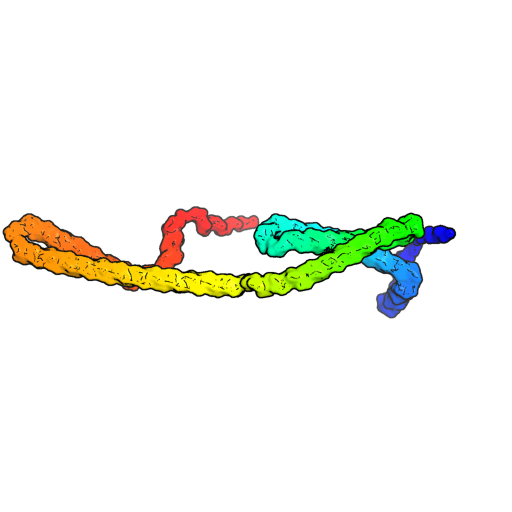12.089 3.159 -23.096 1.00 94.81 87 THR A N 1
ATOM 676 C CA . THR A 1 87 ? 13.510 3.395 -23.415 1.00 94.81 87 THR A CA 1
ATOM 677 C C . THR A 1 87 ? 14.218 2.117 -23.868 1.00 94.81 87 THR A C 1
ATOM 679 O O . THR A 1 87 ? 14.936 2.156 -24.862 1.00 94.81 87 THR A O 1
ATOM 682 N N . HIS A 1 88 ? 13.935 0.968 -23.244 1.00 95.19 88 HIS A N 1
ATOM 683 C CA . HIS A 1 88 ? 14.521 -0.314 -23.656 1.00 95.19 88 HIS A CA 1
ATOM 684 C C . HIS A 1 88 ? 14.011 -0.788 -25.027 1.00 95.19 88 HIS A C 1
ATOM 686 O O . HIS A 1 88 ? 14.794 -1.255 -25.854 1.00 95.19 88 HIS A O 1
ATOM 692 N N . LEU A 1 89 ? 12.716 -0.610 -25.324 1.00 93.56 89 LEU A N 1
ATOM 693 C CA . LEU A 1 89 ? 12.188 -0.910 -26.663 1.00 93.56 89 LEU A CA 1
ATOM 694 C C . LEU A 1 89 ? 12.844 -0.044 -27.738 1.00 93.56 89 LEU A C 1
ATOM 696 O O . LEU A 1 89 ? 13.174 -0.531 -28.820 1.00 93.56 89 LEU A O 1
ATOM 700 N N . VAL A 1 90 ? 13.045 1.237 -27.437 1.00 91.75 90 VAL A N 1
ATOM 701 C CA . VAL A 1 90 ? 13.687 2.166 -28.361 1.00 91.75 90 VAL A CA 1
ATOM 702 C C . VAL A 1 90 ? 15.163 1.829 -28.547 1.00 91.75 90 VAL A C 1
ATOM 704 O O . VAL A 1 90 ? 15.649 1.950 -29.663 1.00 91.75 90 VAL A O 1
ATOM 707 N N . HIS A 1 91 ? 15.874 1.349 -27.523 1.00 90.38 91 HIS A N 1
ATOM 708 C CA . HIS A 1 91 ? 17.263 0.890 -27.669 1.00 90.38 91 HIS A CA 1
ATOM 709 C C . HIS A 1 91 ? 17.374 -0.277 -28.656 1.00 90.38 91 HIS A C 1
ATOM 711 O O . HIS A 1 91 ? 18.183 -0.219 -29.586 1.00 90.38 91 HIS A O 1
ATOM 717 N N . VAL A 1 92 ? 16.491 -1.275 -28.538 1.00 90.88 92 VAL A N 1
ATOM 718 C CA . VAL A 1 92 ? 16.413 -2.405 -29.483 1.00 90.88 92 VAL A CA 1
ATOM 719 C C . VAL A 1 92 ? 16.039 -1.930 -30.891 1.00 90.88 92 VAL A C 1
ATOM 721 O O . VAL A 1 92 ? 16.651 -2.344 -31.876 1.00 90.88 92 VAL A O 1
ATOM 724 N N . TRP A 1 93 ? 15.059 -1.031 -31.002 1.00 88.06 93 TRP A N 1
ATOM 725 C CA . TRP A 1 93 ? 14.607 -0.485 -32.284 1.00 88.06 93 TRP A CA 1
ATOM 726 C C . TRP A 1 93 ? 15.687 0.349 -32.988 1.00 88.06 93 TRP A C 1
ATOM 728 O O . TRP A 1 93 ? 15.949 0.162 -34.179 1.00 88.06 93 TRP A O 1
ATOM 738 N N . SER A 1 94 ? 16.354 1.239 -32.252 1.00 86.31 94 SER A N 1
ATOM 739 C CA . SER A 1 94 ? 17.447 2.081 -32.746 1.00 86.31 94 SER A CA 1
ATOM 740 C C . SER A 1 94 ? 18.640 1.253 -33.220 1.00 86.31 94 SER A C 1
ATOM 742 O O . SER A 1 94 ? 19.299 1.636 -34.189 1.00 86.31 94 SER A O 1
ATOM 744 N N . ALA A 1 95 ? 18.896 0.096 -32.599 1.00 85.38 95 ALA A N 1
ATOM 745 C CA . ALA A 1 95 ? 19.925 -0.833 -33.060 1.00 85.38 95 ALA A CA 1
ATOM 746 C C . ALA A 1 95 ? 19.625 -1.416 -34.456 1.00 85.38 95 ALA A C 1
ATOM 748 O O . ALA A 1 95 ? 20.561 -1.731 -35.191 1.00 85.38 95 ALA A O 1
ATOM 749 N N . TYR A 1 96 ? 18.348 -1.526 -34.844 1.00 83.38 96 TYR A N 1
ATOM 750 C CA . TYR A 1 96 ? 17.936 -2.033 -36.159 1.00 83.38 96 TYR A CA 1
ATOM 751 C C . TYR A 1 96 ? 17.857 -0.936 -37.235 1.00 83.38 96 TYR A C 1
ATOM 753 O O . TYR A 1 96 ? 18.333 -1.137 -38.350 1.00 83.38 96 TYR A O 1
ATOM 761 N N . GLN A 1 97 ? 17.283 0.227 -36.911 1.00 79.12 97 GLN A N 1
ATOM 762 C CA . GLN A 1 97 ? 16.966 1.281 -37.892 1.00 79.12 97 GLN A CA 1
ATOM 763 C C . GLN A 1 97 ? 18.095 2.304 -38.131 1.00 79.12 97 GLN A C 1
ATOM 765 O O . GLN A 1 97 ? 18.084 3.017 -39.133 1.00 79.12 97 GLN A O 1
ATOM 770 N N . GLY A 1 98 ? 19.092 2.400 -37.245 1.00 73.38 98 GLY A N 1
ATOM 771 C CA . GLY A 1 98 ? 20.203 3.346 -37.396 1.00 73.38 98 GLY A CA 1
ATOM 772 C C . GLY A 1 98 ? 19.879 4.788 -36.962 1.00 73.38 98 GLY A C 1
ATOM 773 O O . GLY A 1 98 ? 19.004 5.035 -36.138 1.00 73.38 98 GLY A O 1
ATOM 774 N N . VAL A 1 99 ? 20.649 5.766 -37.461 1.00 74.12 99 VAL A N 1
ATOM 775 C CA . VAL A 1 99 ? 20.733 7.137 -36.894 1.00 74.12 99 VAL A CA 1
ATOM 776 C C . VAL A 1 99 ? 19.471 7.988 -37.122 1.00 74.12 99 VAL A C 1
ATOM 778 O O . VAL A 1 99 ? 19.265 8.971 -36.413 1.00 74.12 99 VAL A O 1
ATOM 781 N N . GLU A 1 100 ? 18.607 7.610 -38.064 1.00 76.06 100 GLU A N 1
ATOM 782 C CA . GLU A 1 100 ? 17.463 8.423 -38.508 1.00 76.06 100 GLU A CA 1
ATOM 783 C C . GLU A 1 100 ? 16.406 8.662 -37.414 1.00 76.06 100 GLU A C 1
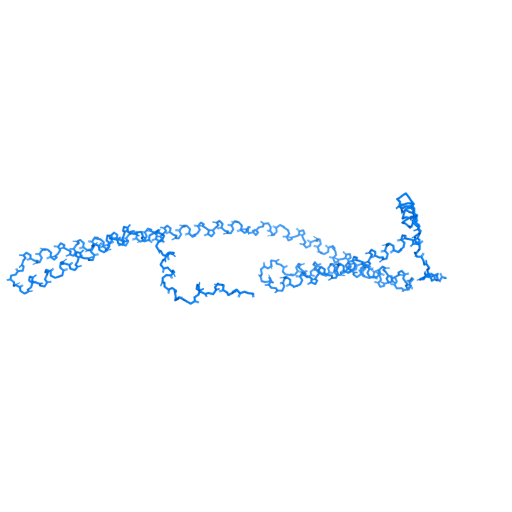ATOM 785 O O . GLU A 1 100 ? 15.763 9.708 -37.396 1.00 76.06 100 GLU A O 1
ATOM 790 N N . TYR A 1 101 ? 16.278 7.758 -36.436 1.00 77.88 101 TYR A N 1
ATOM 791 C CA . TYR A 1 101 ? 15.268 7.844 -35.368 1.00 77.88 101 TYR A CA 1
ATOM 792 C C . TYR A 1 101 ? 15.805 8.384 -34.037 1.00 77.88 101 TYR A C 1
ATOM 794 O O . TYR A 1 101 ? 15.104 8.363 -33.021 1.00 77.88 101 TYR A O 1
ATOM 802 N N . ARG A 1 102 ? 17.032 8.918 -34.025 1.00 81.75 102 ARG A N 1
ATOM 803 C CA . ARG A 1 102 ? 17.682 9.394 -32.796 1.00 81.75 102 ARG A CA 1
ATOM 804 C C . ARG A 1 102 ? 16.894 10.510 -32.098 1.00 81.75 102 ARG A C 1
ATOM 806 O O . ARG A 1 102 ? 16.894 10.561 -30.876 1.00 81.75 102 ARG A O 1
ATOM 813 N N . GLY A 1 103 ? 16.165 11.346 -32.843 1.00 86.75 103 GLY A N 1
ATOM 814 C CA . GLY A 1 103 ? 15.308 12.388 -32.264 1.00 86.75 103 GLY A CA 1
ATOM 815 C C . GLY A 1 103 ? 14.176 11.833 -31.388 1.00 86.75 103 GLY A C 1
ATOM 816 O O . GLY A 1 103 ? 13.950 12.340 -30.292 1.00 86.75 103 GLY A O 1
ATOM 817 N N . LEU A 1 104 ? 13.511 10.758 -31.830 1.00 87.75 104 LEU A N 1
ATOM 818 C CA . LEU A 1 104 ? 12.464 10.088 -31.050 1.00 87.75 104 LEU A CA 1
ATOM 819 C C . LEU A 1 104 ? 13.048 9.430 -29.795 1.00 87.75 104 LEU A C 1
ATOM 821 O O . LEU A 1 104 ? 12.472 9.544 -28.716 1.00 87.75 104 LEU A O 1
ATOM 825 N N . GLN A 1 105 ? 14.216 8.796 -29.926 1.00 88.75 105 GLN A N 1
ATOM 826 C CA . GLN A 1 105 ? 14.929 8.222 -28.789 1.00 88.75 105 GLN A CA 1
ATOM 827 C C . GLN A 1 105 ? 15.280 9.277 -27.743 1.00 88.75 105 GLN A C 1
ATOM 829 O O . GLN A 1 105 ? 14.938 9.110 -26.575 1.00 88.75 105 GLN A O 1
ATOM 834 N N . THR A 1 106 ? 15.891 10.385 -28.160 1.00 90.88 106 THR A N 1
ATOM 835 C CA . THR A 1 106 ? 16.226 11.481 -27.248 1.00 90.88 106 THR A CA 1
ATOM 836 C C . THR A 1 106 ? 14.976 12.059 -26.588 1.00 90.88 106 THR A C 1
ATOM 838 O O . THR A 1 106 ? 15.001 12.328 -25.392 1.00 90.88 106 THR A O 1
ATOM 841 N N . ALA A 1 107 ? 13.865 12.207 -27.315 1.00 93.19 107 ALA A N 1
ATOM 842 C CA . ALA A 1 107 ? 12.615 12.692 -26.733 1.00 93.19 107 ALA A CA 1
ATOM 843 C C . ALA A 1 107 ? 12.082 11.763 -25.626 1.00 93.19 107 ALA A C 1
ATOM 845 O O . ALA A 1 107 ? 11.698 12.242 -24.559 1.00 93.19 107 ALA A O 1
ATOM 846 N N . ILE A 1 108 ? 12.097 10.445 -25.856 1.00 93.06 108 ILE A N 1
ATOM 847 C CA . ILE A 1 108 ? 11.644 9.449 -24.876 1.00 93.06 108 ILE A CA 1
ATOM 848 C C . ILE A 1 108 ? 12.581 9.420 -23.664 1.00 93.06 108 ILE A C 1
ATOM 850 O O . ILE A 1 108 ? 12.104 9.461 -22.537 1.00 93.06 108 ILE A O 1
ATOM 854 N N . GLU A 1 109 ? 13.900 9.428 -23.865 1.00 92.44 109 GLU A N 1
ATOM 855 C CA . GLU A 1 109 ? 14.880 9.443 -22.769 1.00 92.44 109 GLU A CA 1
ATOM 856 C C . GLU A 1 109 ? 14.777 10.715 -21.912 1.00 92.44 109 GLU A C 1
ATOM 858 O O . GLU A 1 109 ? 14.794 10.637 -20.683 1.00 92.44 109 GLU A O 1
ATOM 863 N N . VAL A 1 110 ? 14.601 11.883 -22.539 1.00 95.69 110 VAL A N 1
ATOM 864 C CA . VAL A 1 110 ? 14.393 13.156 -21.832 1.00 95.69 110 VAL A CA 1
ATOM 865 C C . VAL A 1 110 ? 13.084 13.135 -21.046 1.00 95.69 110 VAL A C 1
ATOM 867 O O . VAL A 1 110 ? 13.065 13.525 -19.878 1.00 95.69 110 VAL A O 1
ATOM 870 N N . PHE A 1 111 ? 11.995 12.643 -21.642 1.00 94.75 111 PHE A N 1
ATOM 871 C CA . PHE A 1 111 ? 10.727 12.473 -20.935 1.00 94.75 111 PHE A CA 1
ATOM 872 C C . PHE A 1 111 ? 10.878 11.543 -19.724 1.00 94.75 111 PHE A C 1
ATOM 874 O O . PHE A 1 111 ? 10.459 11.899 -18.621 1.00 94.75 111 PHE A O 1
ATOM 881 N N . THR A 1 112 ? 11.532 10.393 -19.897 1.00 94.88 112 THR A N 1
ATOM 882 C CA . THR A 1 112 ? 11.804 9.444 -18.812 1.00 94.88 112 THR A CA 1
ATOM 883 C C . THR A 1 112 ? 12.646 10.084 -17.712 1.00 94.88 112 THR A C 1
ATOM 885 O O . THR A 1 112 ? 12.345 9.888 -16.535 1.00 94.88 112 THR A O 1
ATOM 888 N N . ALA A 1 113 ? 13.643 10.908 -18.048 1.00 95.75 113 ALA A N 1
ATOM 889 C CA . ALA A 1 113 ? 14.443 11.635 -17.063 1.00 95.75 113 ALA A CA 1
ATOM 890 C C . ALA A 1 113 ? 13.584 12.596 -16.220 1.00 95.75 113 ALA A C 1
ATOM 892 O O . ALA A 1 113 ? 13.667 12.582 -14.989 1.00 95.75 113 ALA A O 1
ATOM 893 N N . PHE A 1 114 ? 12.697 13.373 -16.851 1.00 95.44 114 PHE A N 1
ATOM 894 C CA . PHE A 1 114 ? 11.763 14.241 -16.125 1.00 95.44 114 PHE A CA 1
ATOM 895 C C . PHE A 1 114 ? 10.770 13.451 -15.269 1.00 95.44 114 PHE A C 1
ATOM 897 O O . PHE A 1 114 ? 10.550 13.811 -14.112 1.00 95.44 114 PHE A O 1
ATOM 904 N N . ALA A 1 115 ? 10.215 12.352 -15.789 1.00 94.69 115 ALA A N 1
ATOM 905 C CA . ALA A 1 115 ? 9.339 11.467 -15.023 1.00 94.69 115 ALA A CA 1
ATOM 906 C C . ALA A 1 115 ? 10.063 10.861 -13.806 1.00 94.69 115 ALA A C 1
ATOM 908 O O . ALA A 1 115 ? 9.490 10.794 -12.717 1.00 94.69 115 ALA A O 1
ATOM 909 N N . SER A 1 116 ? 11.339 10.491 -13.961 1.00 94.62 116 SER A N 1
ATOM 910 C CA . SER A 1 116 ? 12.190 9.955 -12.889 1.00 94.62 116 SER A CA 1
ATOM 911 C C . SER A 1 116 ? 12.400 10.982 -11.780 1.00 94.62 116 SER A C 1
ATOM 913 O O . SER A 1 116 ? 12.161 10.694 -10.607 1.00 94.62 116 SER A O 1
ATOM 915 N N . ILE A 1 117 ? 12.805 12.203 -12.148 1.00 96.25 117 ILE A N 1
ATOM 916 C CA . ILE A 1 117 ? 13.042 13.292 -11.194 1.00 96.25 117 ILE A CA 1
ATOM 917 C C . ILE A 1 117 ? 11.737 13.670 -10.493 1.00 96.25 117 ILE A C 1
ATOM 919 O O . ILE A 1 117 ? 11.710 13.773 -9.269 1.00 96.25 117 ILE A O 1
ATOM 923 N N . GLY A 1 118 ? 10.644 13.824 -11.247 1.00 94.44 118 GLY A N 1
ATOM 924 C CA . GLY A 1 118 ? 9.329 14.134 -10.688 1.00 94.44 118 GLY A CA 1
ATOM 925 C C . GLY A 1 118 ? 8.869 13.083 -9.679 1.00 94.44 118 GLY A C 1
ATOM 926 O O . GLY A 1 118 ? 8.426 13.428 -8.584 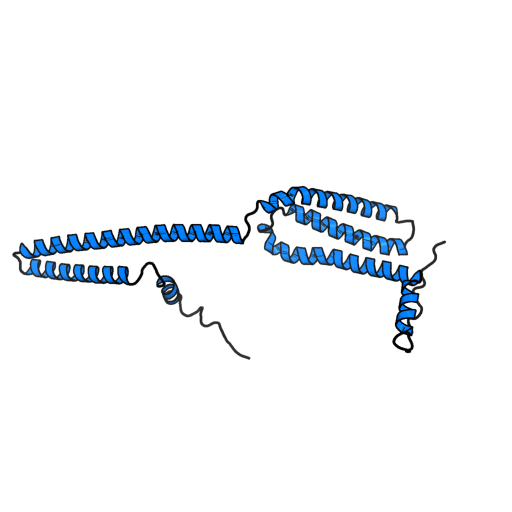1.00 94.44 118 GLY A O 1
ATOM 927 N N . THR A 1 119 ? 9.058 11.800 -10.000 1.00 94.19 119 THR A N 1
ATOM 928 C CA . THR A 1 119 ? 8.745 10.687 -9.095 1.00 94.19 119 THR A CA 1
ATOM 929 C C . THR A 1 119 ? 9.619 10.730 -7.837 1.00 94.19 119 THR A C 1
ATOM 931 O O . THR A 1 119 ? 9.095 10.635 -6.729 1.00 94.19 119 THR 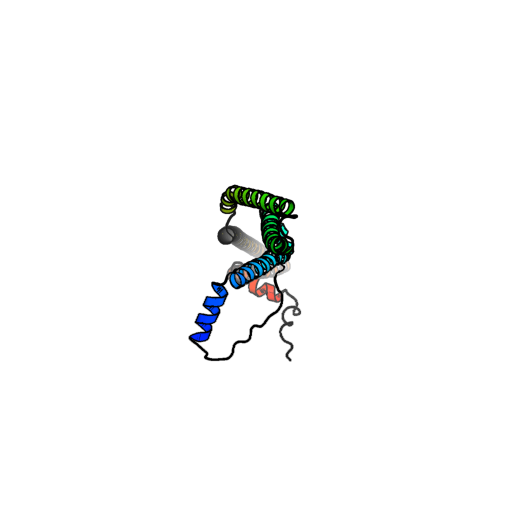A O 1
ATOM 934 N N . ALA A 1 120 ? 10.931 10.946 -7.971 1.00 94.75 120 ALA A N 1
ATOM 935 C CA . ALA A 1 120 ? 11.849 11.037 -6.833 1.00 94.75 120 ALA A CA 1
ATOM 936 C C . ALA A 1 120 ? 11.497 12.196 -5.882 1.00 94.75 120 ALA A C 1
ATOM 938 O O . ALA A 1 120 ? 11.432 12.002 -4.667 1.00 94.75 120 ALA A O 1
ATOM 939 N N . VAL A 1 121 ? 11.209 13.383 -6.426 1.00 95.69 121 VAL A N 1
ATOM 940 C CA . VAL A 1 121 ? 10.793 14.557 -5.641 1.00 95.69 121 VAL A CA 1
ATOM 941 C C . VAL A 1 121 ? 9.469 14.292 -4.922 1.00 95.69 121 VAL A C 1
ATOM 943 O O . VAL A 1 121 ? 9.352 14.587 -3.731 1.00 95.69 121 VAL A O 1
ATOM 946 N N . ALA A 1 122 ? 8.494 13.683 -5.605 1.00 93.81 122 ALA A N 1
ATOM 947 C CA . ALA A 1 122 ? 7.221 13.315 -4.992 1.00 93.81 122 ALA A CA 1
ATOM 948 C C . ALA A 1 122 ? 7.419 12.367 -3.796 1.00 93.81 122 ALA A C 1
ATOM 950 O O . ALA A 1 122 ? 6.838 12.592 -2.733 1.00 93.81 122 ALA A O 1
ATOM 951 N N . PHE A 1 123 ? 8.291 11.360 -3.917 1.00 92.06 123 PHE A N 1
ATOM 952 C CA . PHE A 1 123 ? 8.604 10.458 -2.805 1.00 92.06 123 PHE A CA 1
ATOM 953 C C . PHE A 1 123 ? 9.261 11.174 -1.622 1.00 92.06 123 PHE A C 1
ATOM 955 O O . PHE A 1 123 ? 8.858 10.933 -0.487 1.00 92.06 123 PHE A O 1
ATOM 962 N N . VAL A 1 124 ? 10.216 12.083 -1.849 1.00 93.69 124 VAL A N 1
ATOM 963 C CA . VAL A 1 124 ? 10.854 12.853 -0.760 1.00 93.69 124 VAL A CA 1
ATOM 964 C C . VAL A 1 124 ? 9.821 13.640 0.051 1.00 93.69 124 VAL A C 1
ATOM 966 O O . VAL A 1 124 ? 9.931 13.722 1.273 1.00 93.69 124 VAL A O 1
ATOM 969 N N . TRP A 1 125 ? 8.793 14.175 -0.609 1.00 91.31 125 TRP A N 1
ATOM 970 C CA . TRP A 1 125 ? 7.751 14.959 0.051 1.00 91.31 125 TRP A CA 1
ATOM 971 C C . TRP A 1 125 ? 6.678 14.109 0.751 1.00 91.31 125 TRP A C 1
ATOM 973 O O . TRP A 1 125 ? 6.158 14.508 1.793 1.00 91.31 125 TRP A O 1
ATOM 983 N N . ILE A 1 126 ? 6.357 12.928 0.214 1.00 90.44 126 ILE A N 1
ATOM 984 C CA . ILE A 1 126 ? 5.296 12.051 0.741 1.00 90.44 126 ILE A CA 1
ATOM 985 C C . ILE A 1 126 ? 5.806 11.110 1.838 1.00 90.44 126 ILE A C 1
ATOM 987 O O . ILE A 1 126 ? 5.071 10.814 2.777 1.00 90.44 126 ILE A O 1
ATOM 991 N N . LEU A 1 127 ? 7.060 10.653 1.768 1.00 88.25 127 LEU A N 1
ATOM 992 C CA . LEU A 1 127 ? 7.649 9.768 2.778 1.00 88.25 127 LEU A CA 1
ATOM 993 C C . LEU A 1 127 ? 7.495 10.254 4.232 1.00 88.25 127 LEU A C 1
ATOM 995 O O . LEU A 1 127 ? 7.181 9.410 5.072 1.00 88.25 127 LEU A O 1
ATOM 999 N N . PRO A 1 128 ? 7.688 11.545 4.581 1.00 88.00 128 PRO A N 1
ATOM 1000 C CA . PRO A 1 128 ? 7.406 12.005 5.940 1.00 88.00 128 PRO A CA 1
ATOM 1001 C C . PRO A 1 128 ? 5.918 11.875 6.298 1.00 88.00 128 PRO A C 1
ATOM 100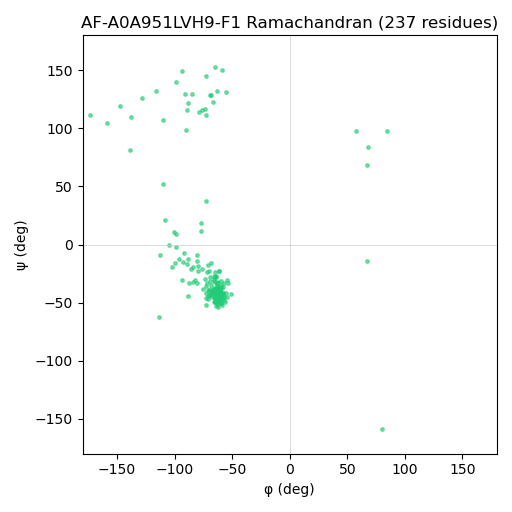3 O O . PRO A 1 128 ? 5.614 11.376 7.372 1.00 88.00 128 PRO A O 1
ATOM 1006 N N . GLN A 1 129 ? 5.002 12.195 5.378 1.00 87.25 129 GLN A N 1
ATOM 1007 C CA . GLN A 1 129 ? 3.549 12.111 5.601 1.00 87.25 129 GLN A CA 1
ATOM 1008 C C . GLN A 1 129 ? 3.078 10.664 5.829 1.00 87.25 129 GLN A C 1
ATOM 1010 O O . GLN A 1 129 ? 2.143 10.419 6.586 1.00 87.25 129 GLN A O 1
ATOM 1015 N N . ILE A 1 130 ? 3.738 9.684 5.198 1.00 85.56 130 ILE A N 1
ATOM 1016 C CA . ILE A 1 130 ? 3.457 8.254 5.410 1.00 85.56 130 ILE A CA 1
ATOM 1017 C C . ILE A 1 130 ? 3.813 7.809 6.832 1.00 85.56 130 ILE A C 1
ATOM 1019 O O . ILE A 1 130 ? 3.160 6.920 7.370 1.00 85.56 130 ILE A O 1
ATOM 1023 N N . LYS A 1 131 ? 4.824 8.414 7.462 1.00 81.56 131 LYS A N 1
ATOM 1024 C CA . LYS A 1 131 ? 5.231 8.043 8.826 1.00 81.56 131 LYS A CA 1
ATOM 1025 C C . LYS A 1 131 ? 4.229 8.485 9.887 1.00 81.5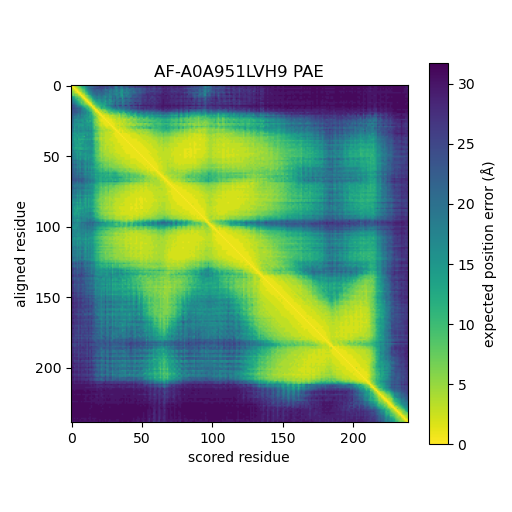6 131 LYS A C 1
ATOM 1027 O O . LYS A 1 131 ? 4.188 7.872 10.949 1.00 81.56 131 LYS A O 1
ATOM 1032 N N . ASP A 1 132 ? 3.435 9.506 9.586 1.00 83.19 132 ASP A N 1
ATOM 1033 C CA . ASP A 1 132 ? 2.405 10.019 10.490 1.00 83.19 132 ASP A CA 1
ATOM 1034 C C . ASP A 1 132 ? 1.120 9.177 10.446 1.00 83.19 132 ASP A C 1
ATOM 1036 O O . ASP A 1 132 ? 0.264 9.293 11.325 1.00 83.19 132 ASP A O 1
ATOM 1040 N N . LEU A 1 133 ? 0.973 8.302 9.442 1.00 82.12 133 LEU A N 1
ATOM 1041 C CA . LEU A 1 133 ? -0.145 7.370 9.380 1.00 82.12 133 LEU A CA 1
ATOM 1042 C C . LEU A 1 133 ? -0.010 6.318 10.494 1.00 82.12 133 LEU A C 1
ATOM 1044 O O . LEU A 1 133 ? 1.034 5.668 10.612 1.00 82.12 133 LEU A O 1
ATOM 1048 N N . PRO A 1 134 ? -1.069 6.104 11.296 1.00 81.25 134 PRO A N 1
ATOM 1049 C CA . PRO A 1 134 ? -1.026 5.136 12.377 1.00 81.25 134 PRO A CA 1
ATOM 1050 C C . PRO A 1 134 ? -0.816 3.738 11.807 1.00 81.25 134 PRO A C 1
ATOM 1052 O O . PRO A 1 134 ? -1.502 3.315 10.870 1.00 81.25 134 PRO A O 1
ATOM 1055 N N . SER A 1 135 ? 0.132 3.005 12.386 1.00 86.19 135 SER A N 1
ATOM 1056 C CA . SER A 1 135 ? 0.402 1.643 11.940 1.00 86.19 135 SER A CA 1
ATOM 1057 C C . SER A 1 135 ? -0.816 0.746 12.207 1.00 86.19 135 SER A C 1
ATOM 1059 O O . SER A 1 135 ? -1.557 0.982 13.165 1.00 86.19 135 SER A O 1
ATOM 1061 N N . PRO A 1 136 ? -1.022 -0.335 11.436 1.00 85.31 136 PRO A N 1
ATOM 1062 C CA . PRO A 1 136 ? -2.112 -1.278 11.698 1.00 85.31 136 PRO A CA 1
ATOM 1063 C C . PRO A 1 136 ? -2.097 -1.843 13.129 1.00 85.31 136 PRO A C 1
ATOM 1065 O O . PRO A 1 136 ? -3.144 -2.140 13.701 1.00 85.31 136 PRO A O 1
ATOM 1068 N N . ILE A 1 137 ? -0.907 -1.963 13.731 1.00 87.44 137 ILE A N 1
ATOM 1069 C CA . ILE A 1 137 ? -0.736 -2.401 15.121 1.00 87.44 137 ILE A CA 1
ATOM 1070 C C . ILE A 1 137 ? -1.228 -1.315 16.082 1.00 87.44 137 ILE A C 1
ATOM 1072 O O . ILE A 1 137 ? -2.017 -1.614 16.972 1.00 87.44 137 ILE A O 1
ATOM 1076 N N . GLN A 1 138 ? -0.835 -0.057 15.867 1.00 88.50 138 GLN A N 1
ATOM 1077 C CA . GLN A 1 138 ? -1.299 1.071 16.680 1.00 88.50 138 GLN A CA 1
ATOM 1078 C C . GLN A 1 138 ? -2.818 1.241 16.591 1.00 88.50 138 GLN A C 1
ATOM 1080 O O . GLN A 1 138 ? -3.473 1.407 17.614 1.00 88.50 138 GLN A O 1
ATOM 1085 N N . GLN A 1 139 ? -3.398 1.139 15.391 1.00 89.94 139 GLN A N 1
ATOM 1086 C CA . GLN A 1 139 ? -4.852 1.178 15.210 1.00 89.94 139 GLN A CA 1
ATOM 1087 C C . GLN A 1 139 ? -5.540 0.063 15.999 1.00 89.94 139 GLN A C 1
ATOM 1089 O O . GLN A 1 139 ? -6.526 0.307 16.690 1.00 89.94 139 GLN A O 1
ATOM 1094 N N . ARG A 1 140 ? -4.999 -1.160 15.941 1.00 91.81 140 ARG A N 1
ATOM 1095 C CA . ARG A 1 140 ? -5.526 -2.289 16.706 1.00 91.81 140 ARG A CA 1
ATOM 1096 C C . ARG A 1 140 ? -5.439 -2.045 18.210 1.00 91.81 140 ARG A C 1
ATOM 1098 O O . ARG A 1 140 ? -6.398 -2.352 18.907 1.00 91.81 140 ARG A O 1
ATOM 1105 N N . GLU A 1 141 ? -4.337 -1.494 18.707 1.00 93.06 141 GLU A N 1
ATOM 1106 C CA . GLU A 1 141 ? -4.190 -1.158 20.126 1.00 93.06 141 GLU A CA 1
ATOM 1107 C C . GLU A 1 141 ? -5.178 -0.076 20.569 1.00 93.06 141 GLU A C 1
ATOM 1109 O O . GLU A 1 141 ? -5.796 -0.222 21.622 1.00 93.06 141 GLU A O 1
ATOM 1114 N N . ILE A 1 142 ? -5.371 0.976 19.767 1.00 93.44 142 ILE A N 1
ATOM 1115 C CA . ILE A 1 142 ? -6.356 2.034 20.039 1.00 93.44 142 ILE A CA 1
ATOM 1116 C C . ILE A 1 142 ? -7.760 1.431 20.108 1.00 93.44 142 ILE A C 1
ATOM 1118 O O . ILE A 1 142 ? -8.453 1.619 21.104 1.00 93.44 142 ILE A O 1
ATOM 1122 N N . LEU A 1 143 ? -8.142 0.632 19.109 1.00 94.75 143 LEU A N 1
ATOM 1123 C CA . LEU A 1 143 ? -9.442 -0.038 19.080 1.00 94.75 143 LEU A CA 1
ATOM 1124 C C . LEU A 1 143 ? -9.615 -1.003 20.256 1.00 94.75 143 LEU A C 1
ATOM 1126 O O . LEU A 1 143 ? -10.685 -1.070 20.847 1.00 94.75 143 LEU A O 1
ATOM 1130 N N . GLN A 1 144 ? -8.575 -1.749 20.631 1.00 94.56 144 GLN A N 1
ATOM 1131 C CA . GLN A 1 144 ? -8.630 -2.644 21.787 1.00 94.56 144 GLN A CA 1
ATOM 1132 C C . GLN A 1 144 ? -8.791 -1.879 23.100 1.00 94.56 144 GLN A C 1
ATOM 1134 O O . GLN A 1 144 ? -9.533 -2.334 23.969 1.00 94.56 144 GLN A O 1
ATOM 1139 N N . ARG A 1 145 ? -8.129 -0.727 23.247 1.00 94.19 145 ARG A N 1
ATOM 1140 C CA . ARG A 1 145 ? -8.300 0.149 24.411 1.00 94.19 145 ARG A CA 1
ATOM 1141 C C . ARG A 1 145 ? -9.709 0.719 24.464 1.00 94.19 145 ARG A C 1
ATOM 1143 O O . ARG A 1 145 ? -10.348 0.594 25.501 1.00 94.19 145 ARG A O 1
ATOM 1150 N N . GLU A 1 146 ? -10.215 1.237 23.351 1.00 94.81 146 GLU A N 1
ATOM 1151 C CA . GLU A 1 146 ? -11.578 1.765 23.262 1.00 94.81 146 GLU A CA 1
ATOM 1152 C C . GLU A 1 146 ? -12.613 0.678 23.582 1.00 94.81 146 GLU A C 1
ATOM 1154 O O . GLU A 1 146 ? -13.491 0.872 24.421 1.00 94.81 146 GLU A O 1
ATOM 1159 N N . VAL A 1 147 ? -12.471 -0.518 23.003 1.00 95.19 147 VAL A N 1
ATOM 1160 C CA . VAL A 1 147 ? -13.336 -1.662 23.322 1.00 95.19 147 VAL A CA 1
ATOM 1161 C C . VAL A 1 147 ? -13.240 -2.026 24.804 1.00 95.19 147 VAL A C 1
ATOM 1163 O O . VAL A 1 147 ? -14.271 -2.274 25.430 1.00 95.19 147 VAL A O 1
ATOM 1166 N N . ALA A 1 148 ? -12.044 -2.039 25.394 1.00 93.25 148 ALA A N 1
ATOM 1167 C CA . ALA A 1 148 ? -11.863 -2.355 26.808 1.00 93.25 148 ALA A CA 1
ATOM 1168 C C . ALA A 1 148 ? -12.492 -1.298 27.733 1.00 93.25 148 ALA A C 1
ATOM 1170 O O . ALA A 1 148 ? -13.122 -1.660 28.726 1.00 93.25 148 ALA A O 1
ATOM 1171 N N . GLU A 1 149 ? -12.364 -0.010 27.414 1.00 94.25 149 GLU A N 1
ATOM 1172 C CA . GLU A 1 149 ? -12.988 1.088 28.163 1.00 94.25 149 GLU A CA 1
ATOM 1173 C C . GLU A 1 149 ? -14.511 1.021 28.084 1.00 94.25 149 GLU A C 1
ATOM 1175 O O . GLU A 1 149 ? -15.185 0.998 29.114 1.00 94.25 149 GLU A O 1
ATOM 1180 N N . ARG A 1 150 ? -15.059 0.867 26.875 1.00 90.06 150 ARG A N 1
ATOM 1181 C CA . ARG A 1 150 ? -16.506 0.729 26.661 1.00 90.06 150 ARG A CA 1
ATOM 1182 C C . ARG A 1 150 ? -17.066 -0.523 27.325 1.00 90.06 150 ARG A C 1
ATOM 1184 O O . ARG A 1 150 ? -18.201 -0.509 27.794 1.00 90.06 150 ARG A O 1
ATOM 1191 N N . THR A 1 151 ? -16.283 -1.598 27.390 1.00 88.31 151 THR A N 1
ATOM 1192 C CA . THR A 1 151 ? -16.668 -2.805 28.132 1.00 88.31 151 THR A CA 1
ATOM 1193 C C . THR A 1 151 ? -16.746 -2.504 29.627 1.00 88.31 151 THR A C 1
ATOM 1195 O O . THR A 1 151 ? -17.793 -2.728 30.220 1.00 88.31 151 THR A O 1
ATOM 1198 N N . LYS A 1 152 ? -15.725 -1.869 30.219 1.00 89.19 152 LYS A N 1
ATOM 1199 C CA . LYS A 1 152 ? -15.742 -1.479 31.642 1.00 89.19 152 LYS A CA 1
ATOM 1200 C C . LYS A 1 152 ? -16.914 -0.563 32.008 1.00 89.19 152 LYS A C 1
ATOM 1202 O O . LYS A 1 152 ? -17.522 -0.749 33.059 1.00 89.19 152 LYS A O 1
ATOM 1207 N N . GLU A 1 153 ? -17.238 0.415 31.161 1.00 88.50 153 GLU A N 1
ATOM 1208 C CA . GLU A 1 153 ? -18.402 1.292 31.368 1.00 88.50 153 GLU A CA 1
ATOM 1209 C C . GLU A 1 153 ? -19.706 0.490 31.411 1.00 88.50 153 GLU A C 1
ATOM 1211 O O . GLU A 1 153 ? -20.530 0.670 32.310 1.00 88.50 153 GLU A O 1
ATOM 1216 N N . LYS A 1 154 ? -19.887 -0.428 30.455 1.00 86.38 154 LYS A N 1
ATOM 1217 C CA . LYS A 1 154 ? -21.065 -1.301 30.405 1.00 86.38 154 LYS A CA 1
ATOM 1218 C C . LYS A 1 154 ? -21.137 -2.215 31.624 1.00 86.38 154 LYS A C 1
ATOM 1220 O O . LYS A 1 154 ? -22.218 -2.363 32.188 1.00 86.38 154 LYS A O 1
ATOM 1225 N N . ASP A 1 155 ? -20.010 -2.770 32.054 1.00 85.31 155 ASP A N 1
ATOM 1226 C CA . ASP A 1 155 ? -19.931 -3.645 33.224 1.00 85.31 155 ASP A CA 1
ATOM 1227 C C . ASP A 1 155 ? -20.357 -2.903 34.499 1.00 85.31 155 ASP A C 1
ATOM 1229 O O . ASP A 1 155 ? -21.148 -3.420 35.290 1.00 85.31 155 ASP A O 1
ATOM 1233 N N . HIS A 1 156 ? -19.903 -1.656 34.667 1.00 86.25 156 HIS A N 1
ATOM 1234 C CA . HIS A 1 156 ? -20.303 -0.806 35.788 1.00 86.25 156 HIS A CA 1
ATOM 1235 C C . HIS A 1 156 ? -21.811 -0.519 35.785 1.00 86.25 156 HIS A C 1
ATOM 1237 O O . HIS A 1 156 ? -22.471 -0.652 36.817 1.00 86.25 156 HIS A O 1
ATOM 1243 N N . LEU A 1 157 ? -22.380 -0.173 34.625 1.00 90.12 157 LEU A N 1
ATOM 1244 C CA . LEU A 1 157 ? -23.820 0.074 34.492 1.00 90.12 157 LEU A CA 1
ATOM 1245 C C . LEU A 1 157 ? -24.651 -1.176 34.803 1.00 90.12 157 LEU A C 1
ATOM 1247 O O . LEU A 1 157 ? -25.676 -1.080 35.476 1.00 90.12 157 LEU A O 1
ATOM 1251 N N . ILE A 1 158 ? -24.209 -2.352 34.353 1.00 87.62 158 ILE A N 1
ATOM 1252 C CA . ILE A 1 158 ? -24.881 -3.624 34.651 1.00 87.62 158 ILE A CA 1
ATOM 1253 C C . ILE A 1 158 ? -24.869 -3.897 36.158 1.00 87.62 158 ILE A C 1
ATOM 1255 O O . ILE A 1 158 ? -25.903 -4.261 36.721 1.00 87.62 158 ILE A O 1
ATOM 1259 N N . LEU A 1 159 ? -23.735 -3.685 36.831 1.00 86.44 159 LEU A N 1
ATOM 1260 C CA . LEU A 1 159 ? -23.640 -3.849 38.284 1.00 86.44 159 LEU A CA 1
ATOM 1261 C C . LEU A 1 159 ? -24.570 -2.886 39.032 1.00 86.44 159 LEU A C 1
ATOM 1263 O O . LEU A 1 159 ? -25.264 -3.298 39.963 1.00 86.44 159 LEU A O 1
ATOM 1267 N N . GLU A 1 160 ? -24.634 -1.625 38.605 1.00 89.81 160 GLU A N 1
ATOM 1268 C CA . GLU A 1 160 ? -25.516 -0.628 39.208 1.00 89.81 160 GLU A CA 1
ATOM 1269 C C . GLU A 1 160 ? -26.998 -0.992 39.031 1.00 89.81 160 GLU A C 1
ATOM 1271 O O . GLU A 1 160 ? -27.770 -0.946 39.994 1.00 89.81 160 GLU A O 1
ATOM 1276 N N . ILE A 1 161 ? -27.397 -1.400 37.823 1.00 90.12 161 ILE A N 1
ATOM 1277 C CA . ILE A 1 161 ? -28.757 -1.872 37.536 1.00 90.12 161 ILE A CA 1
ATOM 1278 C C . ILE A 1 161 ? -29.090 -3.079 38.416 1.00 90.12 161 ILE A C 1
ATOM 1280 O O . ILE A 1 161 ? -30.150 -3.104 39.043 1.00 90.12 161 ILE A O 1
ATOM 1284 N N . ASN A 1 162 ? -28.173 -4.042 38.536 1.00 87.69 162 ASN A N 1
ATOM 1285 C CA . ASN A 1 162 ? -28.392 -5.230 39.355 1.00 87.69 162 ASN A CA 1
ATOM 1286 C C . ASN A 1 162 ? -28.586 -4.891 40.834 1.00 87.69 162 ASN A C 1
ATOM 1288 O O . ASN A 1 162 ? -29.483 -5.442 41.479 1.00 87.69 162 ASN A O 1
ATOM 1292 N N . HIS A 1 163 ? -27.794 -3.958 41.361 1.00 89.62 163 HIS A N 1
ATOM 1293 C CA . HIS A 1 163 ? -27.953 -3.467 42.725 1.00 89.62 163 HIS A CA 1
ATOM 1294 C C . HIS A 1 163 ? -29.300 -2.747 42.919 1.00 89.62 163 HIS A C 1
ATOM 1296 O O . HIS A 1 163 ? -30.001 -2.990 43.902 1.00 89.62 163 HIS A O 1
ATOM 1302 N N . ARG A 1 164 ? -29.715 -1.906 41.960 1.00 92.88 164 ARG A N 1
ATOM 1303 C CA . ARG A 1 164 ? -31.006 -1.196 42.005 1.00 92.88 164 ARG A CA 1
ATOM 1304 C C . ARG A 1 164 ? -32.196 -2.158 41.979 1.00 92.88 164 ARG A C 1
ATOM 1306 O O . ARG A 1 164 ? -33.102 -1.992 42.793 1.00 92.88 164 ARG A O 1
ATOM 1313 N N . ILE A 1 165 ? -32.177 -3.169 41.108 1.00 91.81 165 ILE A N 1
ATOM 1314 C CA . ILE A 1 165 ? -33.233 -4.192 41.026 1.00 91.81 165 ILE A CA 1
ATOM 1315 C C . ILE A 1 165 ? -33.319 -4.981 42.337 1.00 91.81 165 ILE A C 1
ATOM 1317 O O . ILE A 1 165 ? -34.412 -5.149 42.878 1.00 91.81 165 ILE A O 1
ATOM 1321 N N . GLY A 1 166 ? -32.175 -5.403 42.889 1.00 89.31 166 GLY A N 1
ATOM 1322 C CA . GLY A 1 166 ? -32.129 -6.100 44.177 1.00 89.31 166 GLY A CA 1
ATOM 1323 C C . GLY A 1 166 ? -32.758 -5.278 45.306 1.00 89.31 166 GLY A C 1
ATOM 1324 O O . GLY A 1 166 ? -33.636 -5.769 46.017 1.00 89.31 166 GLY A O 1
ATOM 1325 N N . ASN A 1 167 ? -32.389 -3.997 45.412 1.00 92.75 167 ASN A N 1
ATOM 1326 C CA . ASN A 1 167 ? -32.952 -3.085 46.412 1.00 92.75 167 ASN A CA 1
ATOM 1327 C C . ASN A 1 167 ? -34.461 -2.871 46.226 1.00 92.75 167 ASN A C 1
ATOM 1329 O O . ASN A 1 167 ? -35.211 -2.902 47.202 1.00 92.75 167 ASN A O 1
ATOM 1333 N N . GLN A 1 168 ? -34.927 -2.669 44.989 1.00 94.00 168 GLN A N 1
ATOM 1334 C CA . GLN A 1 168 ? -36.355 -2.500 44.697 1.00 94.00 168 GLN A CA 1
ATOM 1335 C C . GLN A 1 168 ? -37.163 -3.733 45.095 1.00 94.00 168 GLN A C 1
ATOM 1337 O O . GLN A 1 168 ? -38.227 -3.605 45.703 1.00 94.00 168 GLN A O 1
ATOM 1342 N N . LEU A 1 169 ? -36.644 -4.924 44.804 1.00 93.50 169 LEU A N 1
ATOM 1343 C CA . LEU A 1 169 ? -37.310 -6.164 45.161 1.00 93.50 169 LEU A CA 1
ATOM 1344 C C . LEU A 1 169 ? -37.375 -6.366 46.681 1.00 93.50 169 LEU A C 1
ATOM 1346 O O . LEU A 1 169 ? -38.410 -6.780 47.200 1.00 93.50 169 LEU A O 1
ATOM 1350 N N . GLN A 1 170 ? -36.310 -6.012 47.405 1.00 91.06 170 GLN A N 1
ATOM 1351 C CA . GLN A 1 170 ? -36.294 -6.059 48.867 1.00 91.06 170 GLN A CA 1
ATOM 1352 C C . GLN A 1 170 ? -37.323 -5.098 49.483 1.00 91.06 170 GLN A C 1
ATOM 1354 O O . GLN A 1 170 ? -38.030 -5.474 50.420 1.00 91.06 170 GLN A O 1
ATOM 1359 N N . ILE A 1 171 ? -37.449 -3.879 48.943 1.00 95.31 171 ILE A N 1
ATOM 1360 C CA . ILE A 1 171 ? -38.447 -2.892 49.386 1.00 95.31 171 ILE A CA 1
ATOM 1361 C C . ILE A 1 171 ? -39.870 -3.404 49.129 1.00 95.31 171 ILE A C 1
ATOM 1363 O O . ILE A 1 171 ? -40.703 -3.364 50.035 1.00 95.31 171 ILE A O 1
ATOM 1367 N N . LEU A 1 172 ? -40.147 -3.918 47.925 1.00 94.31 172 LEU A N 1
ATOM 1368 C CA . LEU A 1 172 ? -41.451 -4.495 47.580 1.00 94.31 172 LEU A CA 1
ATOM 1369 C C . LEU A 1 172 ? -41.795 -5.679 48.489 1.00 94.31 172 LEU A C 1
ATOM 1371 O O . LEU A 1 172 ? -42.898 -5.732 49.028 1.00 94.31 172 LEU A O 1
ATOM 1375 N N . GLY A 1 173 ? -40.842 -6.584 48.727 1.00 92.94 173 GLY A N 1
ATOM 1376 C CA . GLY A 1 173 ? -41.022 -7.711 49.641 1.00 92.94 173 GLY A CA 1
ATOM 1377 C C . GLY A 1 173 ? -41.350 -7.263 51.069 1.00 92.94 173 GLY A C 1
ATOM 1378 O O . GLY A 1 173 ? -42.273 -7.793 51.686 1.00 92.94 173 GLY A O 1
ATOM 1379 N N . ALA A 1 174 ? -40.662 -6.240 51.585 1.00 92.62 174 ALA A N 1
ATOM 1380 C CA . ALA A 1 174 ? -40.944 -5.683 52.909 1.00 92.62 174 ALA A CA 1
ATOM 1381 C C . ALA A 1 174 ? -42.337 -5.032 52.994 1.00 92.62 174 ALA A C 1
ATOM 1383 O O . ALA A 1 174 ? -43.034 -5.205 53.996 1.00 92.62 174 ALA A O 1
ATOM 1384 N N . LEU A 1 175 ? -42.760 -4.318 51.945 1.00 94.56 175 LEU A N 1
ATOM 1385 C CA . LEU A 1 175 ? -44.079 -3.685 51.872 1.00 94.56 175 LEU A CA 1
ATOM 1386 C C . LEU A 1 175 ? -45.202 -4.731 51.854 1.00 94.56 175 LEU A C 1
ATOM 1388 O O . LEU A 1 175 ? -46.149 -4.634 52.630 1.00 94.56 175 LEU A O 1
ATOM 1392 N N . VAL A 1 176 ? -45.056 -5.778 51.042 1.00 94.19 176 VAL A N 1
ATOM 1393 C CA . VAL A 1 176 ? -46.017 -6.891 50.963 1.00 94.19 176 VAL A CA 1
ATOM 1394 C C . VAL A 1 176 ? -46.076 -7.663 52.277 1.00 94.19 176 VAL A C 1
ATOM 1396 O O . VAL A 1 176 ? -47.159 -7.998 52.750 1.00 94.19 176 VAL A O 1
ATOM 1399 N N . ALA A 1 177 ? -44.926 -7.904 52.914 1.00 90.94 177 ALA A N 1
ATOM 1400 C CA . ALA A 1 177 ? -44.865 -8.559 54.218 1.00 90.94 177 ALA A CA 1
ATOM 1401 C C . ALA A 1 177 ? -45.511 -7.725 55.335 1.00 90.94 177 ALA A C 1
ATOM 1403 O O . ALA A 1 177 ? -45.988 -8.298 56.317 1.00 90.94 177 ALA A O 1
ATOM 1404 N N . ARG A 1 178 ? -45.518 -6.392 55.213 1.00 93.69 178 ARG A N 1
ATOM 1405 C CA . ARG A 1 178 ? -46.251 -5.496 56.113 1.00 93.69 178 ARG A CA 1
ATOM 1406 C C . ARG A 1 178 ? -47.754 -5.573 55.849 1.00 93.69 178 ARG A C 1
ATOM 1408 O O . ARG A 1 178 ? -48.492 -5.879 56.776 1.00 93.69 178 ARG A O 1
ATOM 1415 N N . GLU A 1 179 ? -48.183 -5.413 54.600 1.00 93.19 179 GLU A N 1
ATOM 1416 C CA . GLU A 1 179 ? -49.604 -5.455 54.222 1.00 93.19 179 GLU A CA 1
ATOM 1417 C C . GLU A 1 179 ? -50.253 -6.800 54.581 1.00 93.19 179 GLU A C 1
ATOM 1419 O O . GLU A 1 179 ? -51.377 -6.856 55.070 1.00 93.19 179 GLU A O 1
ATOM 1424 N N . LYS A 1 180 ? -49.505 -7.903 54.436 1.00 90.06 180 LYS A N 1
ATOM 1425 C CA . LYS A 1 180 ? -49.944 -9.242 54.851 1.00 90.06 180 LYS A CA 1
ATOM 1426 C C . LYS A 1 180 ? -50.255 -9.322 56.352 1.00 90.06 180 LYS A C 1
ATOM 1428 O O . LYS A 1 180 ? -51.159 -10.062 56.726 1.00 90.06 180 LYS A O 1
ATOM 1433 N N . ARG A 1 181 ? -49.525 -8.599 57.215 1.00 89.88 181 ARG A N 1
ATOM 1434 C CA . ARG A 1 181 ? -49.806 -8.561 58.667 1.00 89.88 181 ARG A CA 1
ATOM 1435 C C . ARG A 1 181 ? -51.070 -7.769 58.985 1.00 89.88 181 ARG A C 1
ATOM 1437 O O . ARG A 1 181 ? -51.763 -8.114 59.935 1.00 89.88 181 ARG A O 1
ATOM 1444 N N . ASP A 1 182 ? -51.348 -6.738 58.194 1.00 91.19 182 ASP A N 1
ATOM 1445 C CA . ASP A 1 182 ? -52.479 -5.831 58.401 1.00 91.19 182 ASP A CA 1
ATOM 1446 C C . ASP A 1 182 ? -53.770 -6.332 57.708 1.00 91.19 182 ASP A C 1
ATOM 1448 O O . ASP A 1 182 ? -54.872 -5.856 58.002 1.00 91.19 182 ASP A O 1
ATOM 1452 N N . ALA A 1 183 ? -53.662 -7.332 56.823 1.00 89.19 183 ALA A N 1
ATOM 1453 C CA . ALA A 1 183 ? -54.771 -7.909 56.070 1.00 89.19 183 ALA A CA 1
ATOM 1454 C C . ALA A 1 183 ? -55.777 -8.659 56.963 1.00 89.19 183 ALA A C 1
ATOM 1456 O O . ALA A 1 183 ? -55.453 -9.636 57.635 1.00 89.19 183 ALA A O 1
ATOM 1457 N N . LYS A 1 184 ? -57.047 -8.235 56.907 1.00 88.88 184 LYS A N 1
ATOM 1458 C CA . LYS A 1 184 ? -58.161 -8.839 57.668 1.00 88.88 184 LYS A CA 1
ATOM 1459 C C . LYS A 1 184 ? -59.056 -9.761 56.836 1.00 88.88 184 LYS A C 1
ATOM 1461 O O . LYS A 1 184 ? -59.790 -10.566 57.399 1.00 88.88 184 LYS A O 1
ATOM 1466 N N . SER A 1 185 ? -59.020 -9.631 55.507 1.00 92.50 185 SER A N 1
ATOM 1467 C CA . SER A 1 185 ? -59.800 -10.469 54.591 1.00 92.50 185 SER A CA 1
ATOM 1468 C C . SER A 1 185 ? -58.988 -11.700 54.165 1.00 92.50 185 SER A C 1
ATOM 1470 O O . SER A 1 185 ? -57.863 -11.528 53.685 1.00 92.50 185 SER A O 1
ATOM 1472 N N . PRO A 1 186 ? -59.550 -12.922 54.261 1.00 89.19 186 PRO A N 1
ATOM 1473 C CA . PRO A 1 186 ? -58.903 -14.142 53.773 1.00 89.19 186 PRO A CA 1
ATOM 1474 C C . PRO A 1 186 ? -58.542 -14.076 52.282 1.00 89.19 186 PRO A C 1
ATOM 1476 O O . PRO A 1 186 ? -57.528 -14.620 51.852 1.00 89.19 186 PRO A O 1
ATOM 1479 N N . GLU A 1 187 ? -59.355 -13.378 51.491 1.00 91.56 187 GLU A N 1
ATOM 1480 C CA . GLU A 1 187 ? -59.176 -13.252 50.045 1.00 91.56 187 GLU A CA 1
ATOM 1481 C C . GLU A 1 187 ? -57.998 -12.326 49.696 1.00 91.56 187 GLU A C 1
ATOM 1483 O O . GLU A 1 187 ? -57.163 -12.657 48.852 1.00 91.56 187 GLU A O 1
ATOM 1488 N N . VAL A 1 188 ? -57.865 -11.208 50.423 1.00 89.44 188 VAL A N 1
ATOM 1489 C CA . VAL A 1 188 ? -56.733 -10.271 50.301 1.00 89.44 188 VAL A CA 1
ATOM 1490 C C . VAL A 1 188 ? -55.432 -10.935 50.750 1.00 89.44 188 VAL A C 1
ATOM 1492 O O . VAL A 1 188 ? -54.404 -10.789 50.089 1.00 89.44 188 VAL A O 1
ATOM 1495 N N . LEU A 1 189 ? -55.479 -11.725 51.828 1.00 91.69 189 LEU A N 1
ATOM 1496 C CA . LEU A 1 189 ? -54.330 -12.491 52.307 1.00 91.69 189 LEU A CA 1
ATOM 1497 C C . LEU A 1 189 ? -53.827 -13.475 51.236 1.00 91.69 189 LEU A C 1
ATOM 1499 O O . LEU A 1 189 ? -52.634 -13.503 50.938 1.00 91.69 189 LEU A O 1
ATOM 1503 N N . ALA A 1 190 ? -54.737 -14.219 50.599 1.00 90.62 190 ALA A N 1
ATOM 1504 C CA . ALA A 1 190 ? -54.401 -15.164 49.534 1.00 90.62 190 ALA A CA 1
ATOM 1505 C C . ALA A 1 190 ? -53.857 -14.482 48.261 1.00 90.62 190 ALA A C 1
ATOM 1507 O O . ALA A 1 190 ? -53.075 -15.080 47.516 1.00 90.62 190 ALA A O 1
ATOM 1508 N N . ALA A 1 191 ? -54.266 -13.242 47.975 1.00 90.44 191 ALA A N 1
ATOM 1509 C CA . ALA A 1 191 ? -53.707 -12.448 46.881 1.00 90.44 191 ALA A CA 1
ATOM 1510 C C . ALA A 1 191 ? -52.282 -11.955 47.202 1.00 90.44 191 ALA A C 1
ATOM 1512 O O . ALA A 1 191 ? -51.376 -12.118 46.382 1.00 90.44 191 ALA A O 1
ATOM 1513 N N . LEU A 1 192 ? -52.061 -11.424 48.410 1.00 92.69 192 LEU A N 1
ATOM 1514 C CA . LEU A 1 192 ? -50.743 -10.974 48.879 1.00 92.69 192 LEU A CA 1
ATOM 1515 C C . LEU A 1 192 ? -49.739 -12.126 48.978 1.00 92.69 192 LEU A C 1
ATOM 1517 O O . LEU A 1 192 ? -48.564 -11.942 48.675 1.00 92.69 192 LEU A O 1
ATOM 1521 N N . GLU A 1 193 ? -50.188 -13.324 49.351 1.00 91.44 193 GLU A N 1
ATOM 1522 C CA . GLU A 1 193 ? -49.337 -14.514 49.415 1.00 91.44 193 GLU A CA 1
ATOM 1523 C C . GLU A 1 193 ? -48.856 -14.950 48.026 1.00 91.44 193 GLU A C 1
ATOM 1525 O O . GLU A 1 193 ? -47.663 -15.186 47.833 1.00 91.44 193 GLU A O 1
ATOM 1530 N N . ARG A 1 194 ? -49.748 -14.944 47.028 1.00 92.25 194 ARG A N 1
ATOM 1531 C CA . ARG A 1 194 ? -49.379 -15.189 45.624 1.00 92.25 194 ARG A CA 1
ATOM 1532 C C . ARG A 1 194 ? -48.387 -14.153 45.102 1.00 92.25 194 ARG A C 1
ATOM 1534 O O . ARG A 1 194 ? -47.417 -14.514 44.439 1.00 92.25 194 ARG A O 1
ATOM 1541 N N . PHE A 1 195 ? -48.599 -12.880 45.429 1.00 92.12 195 PHE A N 1
ATOM 1542 C CA . PHE A 1 195 ? -47.686 -11.811 45.032 1.00 92.12 195 PHE A CA 1
ATOM 1543 C C . PHE A 1 195 ? -46.316 -11.928 45.721 1.00 92.12 195 PHE A C 1
ATOM 1545 O O . PHE A 1 195 ? -45.286 -11.775 45.070 1.00 92.12 195 PHE A O 1
ATOM 1552 N N . ASN A 1 196 ? -46.282 -12.282 47.010 1.00 91.38 196 ASN A N 1
ATOM 1553 C CA . ASN A 1 196 ? -45.040 -12.515 47.746 1.00 91.38 196 ASN A CA 1
ATOM 1554 C C . ASN A 1 196 ? -44.216 -13.669 47.148 1.00 91.38 196 ASN A C 1
ATOM 1556 O O . ASN A 1 196 ? -43.008 -13.528 46.980 1.00 91.38 196 ASN A O 1
ATOM 1560 N N . VAL A 1 197 ? -44.864 -14.780 46.778 1.00 91.81 197 VAL A N 1
ATOM 1561 C CA . VAL A 1 197 ? -44.202 -15.908 46.096 1.00 91.81 197 VAL A CA 1
ATOM 1562 C C . VAL A 1 197 ? -43.627 -15.473 44.744 1.00 91.81 197 VAL A C 1
ATOM 1564 O O . VAL A 1 197 ? -42.492 -15.819 44.420 1.00 91.81 197 VAL A O 1
ATOM 1567 N N . ALA A 1 198 ? -44.361 -14.663 43.974 1.00 90.38 198 ALA A N 1
ATOM 1568 C CA . ALA A 1 198 ? -43.865 -14.132 42.706 1.00 90.38 198 ALA A CA 1
ATOM 1569 C C . ALA A 1 198 ? -42.633 -13.225 42.893 1.00 90.38 198 ALA A C 1
ATOM 1571 O O . ALA A 1 198 ? -41.658 -13.370 42.156 1.00 90.38 198 ALA A O 1
ATOM 1572 N N . LEU A 1 199 ? -42.635 -12.336 43.896 1.00 92.19 199 LEU A N 1
ATOM 1573 C CA . LEU A 1 199 ? -41.475 -11.493 44.216 1.00 92.19 199 LEU A CA 1
ATOM 1574 C C . LEU A 1 199 ? -40.257 -12.323 44.640 1.00 92.19 199 LEU A C 1
ATOM 1576 O O . LEU A 1 199 ? -39.146 -12.037 44.202 1.00 92.19 199 LEU A O 1
ATOM 1580 N N . GLN A 1 200 ? -40.448 -13.366 45.452 1.00 89.06 200 GLN A N 1
ATOM 1581 C CA . GLN A 1 200 ? -39.361 -14.274 45.834 1.00 89.06 200 GLN A CA 1
ATOM 1582 C C . GLN A 1 200 ? -38.765 -14.981 44.611 1.00 89.06 200 GLN A C 1
ATOM 1584 O O . GLN A 1 200 ? -37.546 -14.970 44.446 1.00 89.06 200 GLN A O 1
ATOM 1589 N N . GLY A 1 201 ? -39.610 -15.483 43.704 1.00 89.56 201 GLY A N 1
ATOM 1590 C CA . GLY A 1 201 ? -39.162 -16.088 42.446 1.00 89.56 201 GLY A CA 1
ATOM 1591 C C . GLY A 1 201 ? -38.384 -15.114 41.552 1.00 89.56 201 GLY A C 1
ATOM 1592 O O . GLY A 1 201 ? -37.332 -15.469 41.023 1.00 89.56 201 GLY A O 1
ATOM 1593 N N . MET A 1 202 ? -38.836 -13.858 41.440 1.00 89.00 202 MET A N 1
ATOM 1594 C CA . MET A 1 202 ? -38.090 -12.812 40.724 1.00 89.00 202 MET A CA 1
ATOM 1595 C C . MET A 1 202 ? -36.720 -12.545 41.362 1.00 89.00 202 MET A C 1
ATOM 1597 O O . MET A 1 202 ? -35.749 -12.317 40.646 1.00 89.00 202 MET A O 1
ATOM 1601 N N . GLY A 1 203 ? -36.617 -12.598 42.691 1.00 88.62 203 GLY A N 1
ATOM 1602 C CA . GLY A 1 203 ? -35.361 -12.383 43.416 1.00 88.62 203 GLY A CA 1
ATOM 1603 C C . GLY A 1 203 ? -34.361 -13.501 43.247 1.00 88.62 203 GLY A C 1
ATOM 1604 O O . GLY A 1 203 ? -33.186 -13.240 43.000 1.00 88.62 203 GLY A O 1
ATOM 1605 N N . GLU A 1 204 ? -34.829 -14.740 43.322 1.00 87.62 204 GLU A N 1
ATOM 1606 C CA . GLU A 1 204 ? -34.008 -15.913 43.040 1.00 87.62 204 GLU A CA 1
ATOM 1607 C C . GLU A 1 204 ? -33.513 -15.899 41.594 1.00 87.62 204 GLU A C 1
ATOM 1609 O O . GLU A 1 204 ? -32.325 -16.113 41.349 1.00 87.62 204 GLU A O 1
ATOM 1614 N N . GLN A 1 205 ? -34.384 -15.563 40.637 1.00 86.06 205 GLN A N 1
ATOM 1615 C CA . GLN A 1 205 ? -34.008 -15.449 39.231 1.00 86.06 205 GLN A CA 1
ATOM 1616 C C . GLN A 1 205 ? -33.015 -14.304 38.993 1.00 86.06 205 GLN A C 1
ATOM 1618 O O . GLN A 1 205 ? -32.033 -14.497 38.278 1.00 86.06 205 GLN A O 1
ATOM 1623 N N . HIS A 1 206 ? -33.224 -13.142 39.617 1.00 86.31 206 HIS A N 1
ATOM 1624 C CA . HIS A 1 206 ? -32.304 -12.004 39.546 1.00 86.31 206 HIS A CA 1
ATOM 1625 C C . HIS A 1 206 ? -30.931 -12.346 40.124 1.00 86.31 206 HIS A C 1
ATOM 1627 O O . HIS A 1 206 ? -29.912 -12.102 39.485 1.00 86.31 206 HIS A O 1
ATOM 1633 N N . LEU A 1 207 ? -30.885 -12.974 41.302 1.00 83.25 207 LEU A N 1
ATOM 1634 C CA . LEU A 1 207 ? -29.639 -13.423 41.926 1.00 83.25 207 LEU A CA 1
ATOM 1635 C C . LEU A 1 207 ? -28.938 -14.491 41.090 1.00 83.25 207 LEU A C 1
ATOM 1637 O O . LEU A 1 207 ? -27.714 -14.455 40.973 1.00 83.25 207 LEU A O 1
ATOM 1641 N N . ARG A 1 208 ? -29.695 -15.417 40.491 1.00 82.81 208 ARG A N 1
ATOM 1642 C CA . ARG A 1 208 ? -29.148 -16.436 39.595 1.00 82.81 208 ARG A CA 1
ATOM 1643 C C . ARG A 1 208 ? -28.509 -15.790 38.373 1.00 82.81 208 ARG A C 1
ATOM 1645 O O . ARG A 1 208 ? -27.330 -16.012 38.143 1.00 82.81 208 ARG A O 1
ATOM 1652 N N . LEU A 1 209 ? -29.236 -14.933 37.658 1.00 81.00 209 LEU A N 1
ATOM 1653 C CA . LEU A 1 209 ? -28.732 -14.252 36.460 1.00 81.00 209 LEU A CA 1
ATOM 1654 C C . LEU A 1 209 ? -27.576 -13.291 36.785 1.00 81.00 209 LEU A C 1
ATOM 1656 O O . LEU A 1 209 ? -26.591 -13.227 36.055 1.00 81.00 209 LEU A O 1
ATOM 1660 N N . SER A 1 210 ? -27.641 -12.592 37.921 1.00 76.00 210 SER A N 1
ATOM 1661 C CA . SER A 1 210 ? -26.550 -11.740 38.403 1.00 76.00 210 SER A CA 1
ATOM 1662 C C . SER A 1 210 ? -25.296 -12.537 38.784 1.00 76.00 210 SER A C 1
ATOM 1664 O O . SER A 1 210 ? -24.203 -11.973 38.740 1.00 76.00 210 SER A O 1
ATOM 1666 N N . ARG A 1 211 ? -25.427 -13.809 39.187 1.00 69.75 211 ARG A N 1
ATOM 1667 C CA . ARG A 1 211 ? -24.315 -14.685 39.595 1.00 69.75 211 ARG A CA 1
ATOM 1668 C C . ARG A 1 211 ? -23.784 -15.543 38.439 1.00 69.75 211 ARG A C 1
ATOM 1670 O O . ARG A 1 211 ? -22.590 -15.812 38.403 1.00 69.75 211 ARG A O 1
ATOM 1677 N N . GLU A 1 212 ? -24.631 -15.921 37.482 1.00 68.06 212 GLU A N 1
ATOM 1678 C CA . GLU A 1 212 ? -24.296 -16.709 36.280 1.00 68.06 212 GLU A CA 1
ATOM 1679 C C . GLU A 1 212 ? -23.586 -15.899 35.181 1.00 68.06 212 GLU A C 1
ATOM 1681 O O . GLU A 1 212 ? -23.437 -16.362 34.057 1.00 68.06 212 GLU A O 1
ATOM 1686 N N . ASN A 1 213 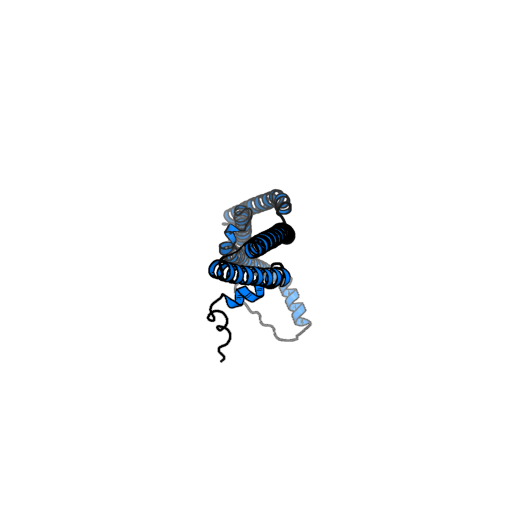? -23.014 -14.745 35.529 1.00 56.12 213 ASN A N 1
ATOM 1687 C CA . ASN A 1 213 ? -22.139 -13.969 34.658 1.00 56.12 213 ASN A CA 1
ATOM 1688 C C . ASN A 1 213 ? -22.876 -13.350 33.450 1.00 56.12 213 ASN A C 1
ATOM 1690 O O . ASN A 1 213 ? -22.778 -13.810 32.316 1.00 56.12 213 ASN A O 1
ATOM 1694 N N . TYR A 1 214 ? -23.502 -12.187 33.654 1.00 56.28 214 TYR A N 1
ATOM 1695 C CA . TYR A 1 214 ? -23.803 -11.271 32.538 1.00 56.28 214 TYR A CA 1
ATOM 1696 C C . TYR A 1 214 ? -22.528 -10.783 31.818 1.00 56.28 214 TYR A C 1
ATOM 1698 O O . TYR A 1 214 ? -22.587 -10.378 30.660 1.00 56.28 214 TYR A O 1
ATOM 1706 N N . LEU A 1 215 ? -21.383 -10.818 32.513 1.00 53.81 215 LEU A N 1
ATOM 1707 C CA . LEU A 1 215 ? -20.123 -10.165 32.136 1.00 53.81 215 LEU A CA 1
ATOM 1708 C C . LEU A 1 215 ? -19.056 -11.125 31.590 1.00 53.81 215 LEU A C 1
ATOM 1710 O O . LEU A 1 215 ? -17.965 -10.700 31.224 1.00 53.81 215 LEU A O 1
ATOM 1714 N N . GLY A 1 216 ? -19.340 -12.426 31.514 1.00 47.62 216 GLY A N 1
ATOM 1715 C CA . GLY A 1 216 ? -18.340 -13.406 31.105 1.00 47.62 216 GLY A CA 1
ATOM 1716 C C . GLY A 1 216 ? -18.946 -14.574 30.354 1.00 47.62 216 GLY A C 1
ATOM 1717 O O . GLY A 1 216 ? -19.722 -15.351 30.899 1.00 47.62 216 GLY A O 1
ATOM 1718 N N . THR A 1 217 ? -18.519 -14.741 29.104 1.00 48.38 217 THR A N 1
ATOM 1719 C CA . THR A 1 217 ? -18.622 -15.971 28.290 1.00 48.38 217 THR A CA 1
ATOM 1720 C C . THR A 1 217 ? -20.013 -16.463 27.856 1.00 48.38 217 THR A C 1
ATOM 1722 O O . THR A 1 217 ? -20.075 -17.245 26.910 1.00 48.38 217 THR A O 1
ATOM 1725 N N . GLY A 1 218 ? -21.118 -15.971 28.423 1.00 42.38 218 GLY A N 1
ATOM 1726 C CA . GLY A 1 218 ? -22.471 -16.438 28.077 1.00 42.38 218 GLY A CA 1
ATOM 1727 C C . GLY A 1 218 ? -22.958 -16.026 26.683 1.00 42.38 218 GLY A C 1
ATOM 1728 O O . GLY A 1 218 ? -23.438 -16.859 25.924 1.00 42.38 218 GLY A O 1
ATOM 1729 N N . LEU A 1 219 ? -22.755 -14.768 26.279 1.00 45.09 219 LEU A N 1
ATOM 1730 C CA . LEU A 1 219 ? -23.263 -14.252 24.995 1.00 45.09 219 LEU A CA 1
ATOM 1731 C C . LEU A 1 219 ? -22.571 -14.849 23.758 1.00 45.09 219 LEU A C 1
ATOM 1733 O O . LEU A 1 219 ? -23.201 -14.971 22.714 1.00 45.09 219 LEU A O 1
ATOM 1737 N N . ALA A 1 220 ? -21.306 -15.270 23.858 1.00 46.19 220 ALA A N 1
ATOM 1738 C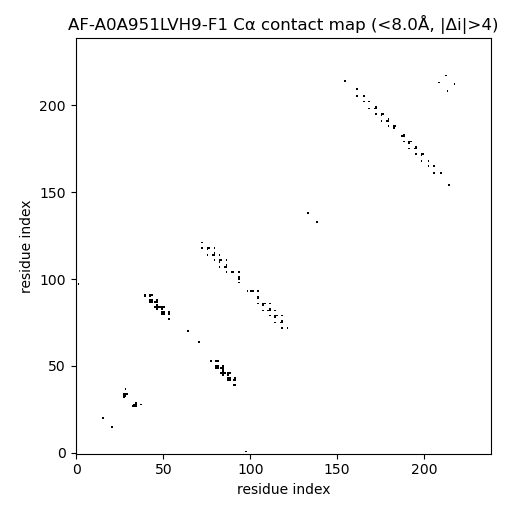 CA . ALA A 1 220 ? -20.632 -15.971 22.759 1.00 46.19 220 ALA A CA 1
ATOM 1739 C C . ALA A 1 220 ? -21.131 -17.421 22.597 1.00 46.19 220 ALA A C 1
ATOM 1741 O O . ALA A 1 220 ? -21.134 -17.949 21.483 1.00 46.19 220 ALA A O 1
ATOM 1742 N N . GLY A 1 221 ? -21.571 -18.052 23.693 1.00 40.59 221 GLY A N 1
ATOM 1743 C CA . GLY A 1 221 ? -22.228 -19.360 23.668 1.00 40.59 221 GLY A CA 1
ATOM 1744 C C . GLY A 1 221 ? -23.669 -19.277 23.163 1.00 40.59 221 GLY A C 1
ATOM 1745 O O . GLY A 1 221 ? -24.089 -20.122 22.376 1.00 40.59 221 GLY A O 1
ATOM 1746 N N . ASP A 1 222 ? -24.390 -18.219 23.538 1.00 46.34 222 ASP A N 1
ATOM 1747 C CA . ASP A 1 222 ? -25.817 -18.071 23.236 1.00 46.34 222 ASP A CA 1
ATOM 1748 C C . ASP A 1 222 ? -26.097 -17.446 21.856 1.00 46.34 222 ASP A C 1
ATOM 1750 O O . ASP A 1 222 ? -27.122 -17.709 21.241 1.00 46.34 222 ASP A O 1
ATOM 1754 N N . MET A 1 223 ? -25.158 -16.714 21.244 1.00 40.06 223 MET A N 1
ATOM 1755 C CA . MET A 1 223 ? -25.342 -16.275 19.846 1.00 40.06 223 MET A CA 1
ATOM 1756 C C . MET A 1 223 ? -25.291 -17.433 18.830 1.00 40.06 223 MET A C 1
ATOM 1758 O O . MET A 1 223 ? -25.748 -17.271 17.700 1.00 40.06 223 MET A O 1
ATOM 1762 N N . ARG A 1 224 ? -24.776 -18.613 19.216 1.00 45.94 224 ARG A N 1
ATOM 1763 C CA . ARG A 1 224 ? -24.883 -19.847 18.412 1.00 45.94 224 ARG A CA 1
ATOM 1764 C C . ARG A 1 224 ? -26.239 -20.540 18.550 1.00 45.94 224 ARG A C 1
ATOM 1766 O O . ARG A 1 224 ? -26.591 -21.292 17.650 1.00 45.94 224 ARG A O 1
ATOM 1773 N N . SER A 1 225 ? -26.982 -20.302 19.632 1.00 44.62 225 SER A N 1
ATOM 1774 C CA . SER A 1 225 ? -28.316 -20.884 19.847 1.00 44.62 225 SER A CA 1
ATOM 1775 C C . SER A 1 225 ? -29.424 -20.073 19.153 1.00 44.62 225 SER A C 1
ATOM 1777 O O . SER A 1 225 ? -30.493 -20.608 18.872 1.00 44.62 225 SER A O 1
ATOM 1779 N N . VAL A 1 226 ? -29.145 -18.806 18.814 1.00 43.94 226 VAL A N 1
ATOM 1780 C CA . VAL A 1 226 ? -30.081 -17.872 18.155 1.00 43.94 226 VAL A CA 1
ATOM 1781 C C . VAL A 1 226 ? -29.968 -17.872 16.618 1.00 43.94 226 VAL A C 1
ATOM 1783 O O . VAL A 1 226 ? -30.878 -17.407 15.931 1.00 43.94 226 VAL A O 1
ATOM 1786 N N . LEU A 1 227 ? -28.893 -18.422 16.039 1.00 41.69 227 LEU A N 1
ATOM 1787 C CA . LEU A 1 227 ? -28.787 -18.604 14.587 1.00 41.69 227 LEU A CA 1
ATOM 1788 C C . LEU A 1 227 ? -29.474 -19.917 14.163 1.00 41.69 227 LEU A C 1
ATOM 1790 O O . LEU A 1 227 ? -29.173 -20.966 14.733 1.00 41.69 227 LEU A O 1
ATOM 1794 N N . PRO A 1 228 ? -30.371 -19.902 13.157 1.00 40.19 228 PRO A N 1
ATOM 1795 C CA . PRO A 1 228 ? -31.026 -21.116 12.682 1.00 40.19 228 PRO A CA 1
ATOM 1796 C C . PRO A 1 228 ? -29.995 -22.153 12.187 1.00 40.19 228 PRO A C 1
ATOM 1798 O O . PRO A 1 228 ? -28.934 -21.774 11.677 1.00 40.19 228 PRO A O 1
ATOM 1801 N N . PRO A 1 229 ? -30.300 -23.465 12.284 1.00 44.00 229 PRO A N 1
ATOM 1802 C CA . PRO A 1 229 ? -29.379 -24.572 11.999 1.00 44.00 229 PRO A CA 1
ATOM 1803 C C . PRO A 1 229 ? -29.086 -24.777 10.499 1.00 44.00 229 PRO A C 1
ATOM 1805 O O . PRO A 1 229 ? -28.947 -25.902 10.033 1.00 44.00 229 PRO A O 1
ATOM 1808 N N . THR A 1 230 ? -28.978 -23.705 9.716 1.00 46.75 230 THR A N 1
ATOM 1809 C CA . THR A 1 230 ? -28.723 -23.769 8.270 1.00 46.75 230 THR A CA 1
ATOM 1810 C C . THR A 1 230 ? -27.361 -23.222 7.849 1.00 46.75 230 THR A C 1
ATOM 1812 O O . THR A 1 230 ? -26.962 -23.454 6.715 1.00 46.75 230 THR A O 1
ATOM 1815 N N . ALA A 1 231 ? -26.588 -22.582 8.735 1.00 46.41 231 ALA A N 1
ATOM 1816 C CA . ALA A 1 231 ? -25.259 -22.065 8.370 1.00 46.41 231 ALA A CA 1
ATOM 1817 C C . ALA A 1 231 ? -24.074 -22.961 8.793 1.00 46.41 231 ALA A C 1
ATOM 1819 O O . ALA A 1 231 ? -22.974 -22.796 8.274 1.00 46.41 231 ALA A O 1
ATOM 1820 N N . ALA A 1 232 ? -24.272 -23.923 9.703 1.00 44.06 232 ALA A N 1
ATOM 1821 C CA . ALA A 1 232 ? -23.196 -24.785 10.218 1.00 44.06 232 ALA A CA 1
ATOM 1822 C C . ALA A 1 232 ? -23.113 -26.176 9.553 1.00 44.06 232 ALA A C 1
ATOM 1824 O O . ALA A 1 232 ? -22.213 -26.947 9.870 1.00 44.06 232 ALA A O 1
ATOM 1825 N N . ALA A 1 233 ? -24.019 -26.490 8.619 1.00 41.47 233 ALA A N 1
ATOM 1826 C CA . ALA A 1 233 ? -24.074 -27.772 7.904 1.00 41.47 233 ALA A CA 1
ATOM 1827 C C . ALA A 1 233 ? -23.651 -27.678 6.422 1.00 41.47 233 ALA A C 1
ATOM 1829 O O . ALA A 1 233 ? -23.986 -28.550 5.628 1.00 41.47 233 ALA A O 1
ATOM 1830 N N . ALA A 1 234 ? -22.901 -26.642 6.036 1.00 41.97 234 ALA A N 1
ATOM 1831 C CA . ALA A 1 234 ? -22.255 -26.550 4.723 1.00 41.97 234 ALA A CA 1
ATOM 1832 C C . ALA A 1 234 ? -20.730 -26.690 4.860 1.00 41.97 234 ALA A C 1
ATOM 1834 O O . ALA A 1 234 ? -19.952 -25.854 4.410 1.00 41.97 234 ALA A O 1
ATOM 1835 N N . GLY A 1 235 ? -20.305 -27.754 5.533 1.00 53.06 235 GLY A N 1
ATOM 1836 C CA . GLY A 1 235 ? -18.958 -28.288 5.432 1.00 53.06 235 GLY A CA 1
ATOM 1837 C C . GLY A 1 235 ? -19.075 -29.776 5.137 1.00 53.06 235 GLY A C 1
ATOM 1838 O O . GLY A 1 235 ? -19.727 -30.483 5.895 1.00 53.06 235 GLY A O 1
ATOM 1839 N N . ALA A 1 236 ? -18.414 -30.217 4.067 1.00 44.34 236 ALA A N 1
ATOM 1840 C CA . ALA A 1 236 ? -18.253 -31.604 3.627 1.00 44.34 236 ALA A CA 1
ATOM 1841 C C . ALA A 1 236 ? -19.391 -32.202 2.775 1.00 44.34 236 ALA A C 1
ATOM 1843 O O . ALA A 1 236 ? -20.352 -32.779 3.276 1.00 44.34 236 ALA A O 1
ATOM 1844 N N . ALA A 1 237 ? -19.176 -32.189 1.458 1.00 32.31 237 ALA A N 1
ATOM 1845 C CA . ALA A 1 237 ? -19.508 -33.334 0.618 1.00 32.31 237 ALA A CA 1
ATOM 1846 C C . ALA A 1 237 ? -18.195 -33.881 0.012 1.00 32.31 237 ALA A C 1
ATOM 1848 O O . ALA A 1 237 ? -17.379 -33.079 -0.449 1.00 32.31 237 ALA A O 1
ATOM 1849 N N . PRO A 1 238 ? -17.959 -35.204 0.067 1.00 49.16 238 PRO A N 1
ATOM 1850 C CA . PRO A 1 238 ? -16.752 -35.862 -0.422 1.00 49.16 238 PRO A CA 1
ATOM 1851 C C . PRO A 1 238 ? -16.899 -36.371 -1.869 1.00 49.16 238 PRO A C 1
ATOM 1853 O O . PRO A 1 238 ? -17.990 -36.791 -2.254 1.00 49.16 238 PRO A O 1
ATOM 1856 N N . ALA A 1 239 ? -15.762 -36.382 -2.579 1.00 41.75 239 ALA A N 1
ATOM 1857 C CA . ALA A 1 239 ? -15.343 -37.136 -3.780 1.00 41.75 239 ALA A CA 1
ATOM 1858 C C . ALA A 1 239 ? -14.634 -36.210 -4.777 1.00 41.75 239 ALA A C 1
ATOM 1860 O O . ALA A 1 239 ? -15.313 -35.351 -5.382 1.00 41.75 239 ALA A O 1
#